Protein AF-W2R693-F1 (afdb_monomer_lite)

Secondary structure (DSSP, 8-state):
-TTSS-SS---TTSHHHHHHHHHHHHHHHS--TTS-------TTT--HHHHHHHHHHTTS-----HHHHHHHHTTPPTT-EEEEEEEEEPTTHHHHHHHHHHHTTSS-GGG-------EEEEEEEEEEEEESSSEEEEEES--SS--SSSEEETTSHHHHHHTT-EEEEEEE-SSS-S-EEEEEEEHHHHHHHHHHTHHHHHHHHHHHS------S-HHHHHHHHHHHHHHHHHHHHHHHHTTT------HHHHHHHHHHHHHH-

InterPro domains:
  IPR029526 PiggyBac transposable element-derived protein [PF13843] (181-235)

Structure (mmCIF, N/CA/C/O backbone):
data_AF-W2R693-F1
#
_entry.id   AF-W2R693-F1
#
loop_
_atom_site.group_PDB
_atom_site.id
_atom_site.type_symbol
_atom_site.label_atom_id
_atom_site.label_alt_id
_atom_site.label_comp_id
_atom_site.label_asym_id
_atom_site.label_entity_id
_atom_site.label_seq_id
_atom_site.pdbx_PDB_ins_code
_atom_site.Cartn_x
_atom_site.Cartn_y
_atom_site.Cartn_z
_atom_site.occupancy
_atom_site.B_iso_or_equiv
_atom_site.auth_seq_id
_atom_site.auth_comp_id
_atom_site.auth_asym_id
_atom_site.auth_atom_id
_atom_site.pdbx_PDB_model_num
ATOM 1 N N . MET A 1 1 ? 16.802 -18.530 14.012 1.00 35.03 1 MET A N 1
ATOM 2 C CA . MET A 1 1 ? 15.580 -18.823 13.227 1.00 35.03 1 MET A CA 1
ATOM 3 C C . MET A 1 1 ? 14.536 -19.628 14.007 1.00 35.03 1 MET A C 1
ATOM 5 O O . MET A 1 1 ? 13.376 -19.527 13.647 1.00 35.03 1 MET A O 1
ATOM 9 N N . ASN A 1 2 ? 14.892 -20.348 15.084 1.00 30.36 2 ASN A N 1
ATOM 10 C CA . ASN A 1 2 ? 13.949 -21.224 15.803 1.00 30.36 2 ASN A CA 1
ATOM 11 C C . ASN A 1 2 ? 12.993 -20.529 16.792 1.00 30.36 2 ASN A C 1
ATOM 13 O O . ASN A 1 2 ? 12.034 -21.153 17.214 1.00 30.36 2 ASN A O 1
ATOM 17 N N . THR A 1 3 ? 13.198 -19.259 17.145 1.00 36.25 3 THR A N 1
ATOM 18 C CA . THR A 1 3 ? 12.422 -18.588 18.209 1.00 36.25 3 THR A CA 1
ATOM 19 C C . THR A 1 3 ? 11.247 -17.727 17.726 1.00 36.25 3 THR A C 1
ATOM 21 O O . THR A 1 3 ? 10.521 -17.191 18.549 1.00 36.25 3 THR A O 1
ATOM 24 N N . LEU A 1 4 ? 11.024 -17.593 16.411 1.00 39.44 4 LEU A N 1
ATOM 25 C CA . LEU A 1 4 ? 9.928 -16.779 15.842 1.00 39.44 4 LEU A CA 1
ATOM 26 C C . LEU A 1 4 ? 8.741 -17.610 15.314 1.00 39.44 4 LEU A C 1
ATOM 28 O O . LEU A 1 4 ? 7.791 -17.041 14.792 1.00 39.44 4 LEU A O 1
ATOM 32 N N . CYS A 1 5 ? 8.791 -18.943 15.414 1.00 39.41 5 CYS A N 1
ATOM 33 C CA . CYS A 1 5 ? 7.768 -19.849 14.865 1.00 39.41 5 CYS A CA 1
ATOM 34 C C . CYS A 1 5 ? 6.800 -20.433 15.909 1.00 39.41 5 CYS A C 1
ATOM 36 O O . CYS A 1 5 ? 5.942 -21.229 15.541 1.00 39.41 5 CYS A O 1
ATOM 38 N N . GLU A 1 6 ? 6.908 -20.072 17.190 1.00 39.84 6 GLU A N 1
ATOM 39 C CA . GLU A 1 6 ? 6.085 -20.689 18.247 1.00 39.84 6 GLU A CA 1
ATOM 40 C C . GLU A 1 6 ? 4.730 -19.994 18.485 1.00 39.84 6 GLU A C 1
ATOM 42 O O . GLU A 1 6 ? 3.868 -20.539 19.173 1.00 39.84 6 GLU A O 1
ATOM 47 N N . SER A 1 7 ? 4.470 -18.834 17.874 1.00 45.31 7 SER A N 1
ATOM 48 C CA . SER A 1 7 ? 3.147 -18.198 17.912 1.00 45.31 7 SER A CA 1
ATOM 49 C C . SER A 1 7 ? 2.280 -18.687 16.738 1.00 45.31 7 SER A C 1
ATOM 51 O O . SER A 1 7 ? 2.444 -18.233 15.610 1.00 45.31 7 SER A O 1
ATOM 53 N N . GLY A 1 8 ? 1.404 -19.650 17.032 1.00 53.81 8 GLY A N 1
ATOM 54 C CA . GLY A 1 8 ? 0.602 -20.485 16.122 1.00 53.81 8 GLY A CA 1
ATOM 55 C C . GLY A 1 8 ? -0.109 -19.873 14.895 1.00 53.81 8 GLY A C 1
ATOM 56 O O . GLY A 1 8 ? -0.458 -18.693 14.866 1.00 53.81 8 GLY A O 1
ATOM 57 N N . ASP A 1 9 ? -0.407 -20.804 13.967 1.00 55.78 9 ASP A N 1
ATOM 58 C CA . ASP A 1 9 ? -1.298 -20.810 12.776 1.00 55.78 9 ASP A CA 1
ATOM 59 C C . ASP A 1 9 ? -0.721 -20.613 11.357 1.00 55.78 9 ASP A C 1
ATOM 61 O O . ASP A 1 9 ? -1.460 -20.765 10.376 1.00 55.78 9 ASP A O 1
ATOM 65 N N . LEU A 1 10 ? 0.582 -20.388 11.182 1.00 59.62 10 LEU A N 1
ATOM 66 C CA . LEU A 1 10 ? 1.170 -20.287 9.840 1.00 59.62 10 LEU A CA 1
ATOM 67 C C . LEU A 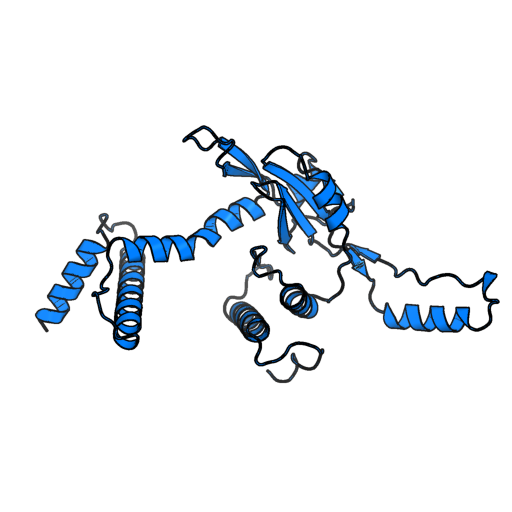1 10 ? 1.689 -21.647 9.361 1.00 59.62 10 LEU A C 1
ATOM 69 O O . LEU A 1 10 ? 2.730 -22.118 9.815 1.00 59.62 10 LEU A O 1
ATOM 73 N N . ASP A 1 11 ? 0.994 -22.274 8.407 1.00 75.88 11 ASP A N 1
ATOM 74 C CA . ASP A 1 11 ? 1.538 -23.446 7.712 1.00 75.88 11 ASP A CA 1
ATOM 75 C C . ASP A 1 11 ? 2.858 -23.055 7.036 1.00 75.88 11 ASP A C 1
ATOM 77 O O . ASP A 1 11 ? 2.879 -22.233 6.114 1.00 75.88 11 ASP A O 1
ATOM 81 N N . ALA A 1 12 ? 3.960 -23.657 7.484 1.00 74.88 12 ALA A N 1
ATOM 82 C CA . ALA A 1 12 ? 5.303 -23.409 6.972 1.00 74.88 12 ALA A CA 1
ATOM 83 C C . ALA A 1 12 ? 5.437 -23.696 5.465 1.00 74.88 12 ALA A C 1
ATOM 85 O O . ALA A 1 12 ? 6.349 -23.181 4.820 1.00 74.88 12 ALA A O 1
ATOM 86 N N . LYS A 1 13 ? 4.532 -24.499 4.889 1.00 76.12 13 LYS A N 1
ATOM 87 C CA . LYS A 1 13 ? 4.492 -24.803 3.450 1.00 76.12 13 LYS A CA 1
ATOM 88 C C . LYS A 1 13 ? 3.631 -23.828 2.647 1.00 76.12 13 LYS A C 1
ATOM 90 O O . LYS A 1 13 ? 3.603 -23.903 1.419 1.00 76.12 13 LYS A O 1
ATOM 95 N N . SER A 1 14 ? 2.934 -22.910 3.309 1.00 73.94 14 SER A N 1
ATOM 96 C CA . SER A 1 14 ? 2.100 -21.923 2.635 1.00 73.94 14 SER A CA 1
ATOM 97 C C . SER A 1 14 ? 2.948 -20.854 1.940 1.00 73.94 14 SER A C 1
ATOM 99 O O . SER A 1 14 ? 3.992 -20.424 2.434 1.00 73.94 14 SER A O 1
ATOM 101 N N . ALA A 1 15 ? 2.454 -20.339 0.811 1.00 68.00 15 ALA A N 1
ATOM 102 C CA . ALA A 1 15 ? 3.054 -19.173 0.157 1.00 68.00 15 ALA A CA 1
ATOM 103 C C . ALA A 1 15 ? 3.141 -17.965 1.115 1.00 68.00 15 ALA A C 1
ATOM 105 O O . ALA A 1 15 ? 4.077 -17.175 1.051 1.00 68.00 15 ALA A O 1
ATOM 106 N N . THR A 1 16 ? 2.187 -17.858 2.041 1.00 61.69 16 THR A N 1
ATOM 107 C CA . THR A 1 16 ? 2.134 -16.865 3.118 1.00 61.69 16 THR A CA 1
ATOM 108 C C . THR A 1 16 ? 3.382 -16.911 4.010 1.00 61.69 16 THR A C 1
ATOM 110 O O . THR A 1 16 ? 3.963 -15.859 4.266 1.00 61.69 16 THR A O 1
ATOM 113 N N . ALA A 1 17 ? 3.844 -18.099 4.420 1.00 71.38 17 ALA A N 1
ATOM 114 C CA . ALA A 1 17 ? 5.059 -18.254 5.228 1.00 71.38 17 ALA A CA 1
ATOM 115 C C . ALA A 1 17 ? 6.306 -17.732 4.501 1.00 71.38 17 ALA A C 1
ATOM 117 O O . ALA A 1 17 ? 7.134 -17.036 5.090 1.00 71.38 17 ALA A O 1
ATOM 118 N N . LEU A 1 18 ? 6.414 -18.029 3.201 1.00 72.56 18 LEU A N 1
ATOM 119 C CA . LEU A 1 18 ? 7.535 -17.594 2.369 1.00 72.56 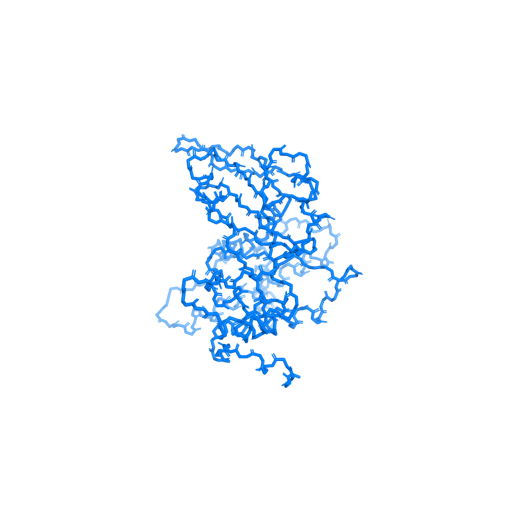18 LEU A CA 1
ATOM 120 C C . LEU A 1 18 ? 7.614 -16.066 2.293 1.00 72.56 18 LEU A C 1
ATOM 122 O O . LEU A 1 18 ? 8.675 -15.490 2.521 1.00 72.56 18 LEU A O 1
ATOM 126 N N . TRP A 1 19 ? 6.491 -15.407 2.017 1.00 65.75 19 TRP A N 1
ATOM 127 C CA . TRP A 1 19 ? 6.428 -13.948 1.939 1.00 65.75 19 TRP A CA 1
ATOM 128 C C . TRP A 1 19 ? 6.769 -13.275 3.276 1.00 65.75 19 TRP A C 1
ATOM 130 O O . TRP A 1 19 ? 7.517 -12.297 3.294 1.00 65.75 19 TRP A O 1
ATOM 140 N N . VAL A 1 20 ? 6.288 -13.826 4.397 1.00 69.12 20 VAL A N 1
ATOM 141 C CA . VAL A 1 20 ? 6.636 -13.348 5.744 1.00 69.12 20 VAL A CA 1
ATOM 142 C C . VAL A 1 20 ? 8.142 -13.477 5.995 1.00 69.12 20 VAL A C 1
ATOM 144 O O . VAL A 1 20 ? 8.784 -12.520 6.431 1.00 69.12 20 VAL A O 1
ATOM 147 N N . ALA A 1 21 ? 8.736 -14.625 5.662 1.00 72.69 21 ALA A N 1
ATOM 148 C CA . ALA A 1 21 ? 10.171 -14.852 5.815 1.00 72.69 21 ALA A CA 1
ATOM 149 C C . ALA A 1 21 ? 11.013 -13.927 4.916 1.00 72.69 21 ALA A C 1
ATOM 151 O O . ALA A 1 21 ? 12.050 -13.421 5.352 1.00 72.69 21 ALA A O 1
ATOM 152 N N . MET A 1 22 ? 10.568 -13.669 3.681 1.00 68.94 22 MET A N 1
ATOM 153 C CA . MET A 1 22 ? 11.228 -12.739 2.758 1.00 68.94 22 MET A CA 1
ATOM 154 C C . MET A 1 22 ? 11.224 -11.306 3.299 1.00 68.94 22 MET A C 1
ATOM 156 O O . MET A 1 22 ? 12.273 -10.662 3.297 1.00 68.94 22 MET A O 1
ATOM 160 N N . LEU A 1 23 ? 10.090 -10.831 3.822 1.00 66.44 23 LEU A N 1
ATOM 161 C CA . LEU A 1 23 ? 9.987 -9.510 4.451 1.00 66.44 23 LEU A CA 1
ATOM 162 C C . LEU A 1 23 ? 10.852 -9.408 5.711 1.00 66.44 23 LEU A C 1
ATOM 164 O O . LEU A 1 23 ? 11.599 -8.442 5.865 1.00 66.44 23 LEU A O 1
ATOM 168 N N . ALA A 1 24 ? 10.827 -10.423 6.579 1.00 67.06 24 ALA A N 1
ATOM 169 C CA . ALA A 1 24 ? 11.671 -10.468 7.773 1.00 67.06 24 ALA A CA 1
ATOM 170 C C . ALA A 1 24 ? 13.169 -10.425 7.418 1.00 67.06 24 ALA A C 1
ATOM 172 O O . ALA A 1 24 ? 13.945 -9.695 8.040 1.00 67.06 24 ALA A O 1
ATOM 173 N N . ARG A 1 25 ? 13.584 -11.150 6.373 1.00 68.88 25 ARG A N 1
ATOM 174 C CA . ARG A 1 25 ? 14.972 -11.150 5.895 1.00 68.88 25 ARG A CA 1
ATOM 175 C C . ARG A 1 25 ? 15.368 -9.825 5.248 1.00 68.88 25 ARG A C 1
ATOM 177 O O . ARG A 1 25 ? 16.449 -9.318 5.537 1.00 68.88 25 ARG A O 1
ATOM 184 N N . GLN A 1 26 ? 14.503 -9.227 4.428 1.00 61.91 26 GLN A N 1
ATOM 185 C CA . GLN A 1 26 ? 14.725 -7.875 3.902 1.00 61.91 26 GLN A CA 1
ATOM 186 C C . GLN A 1 26 ? 14.834 -6.840 5.028 1.00 61.91 26 GLN A C 1
ATOM 188 O O . GLN A 1 26 ? 15.643 -5.912 4.923 1.00 61.91 26 GLN A O 1
ATOM 193 N N . ASN A 1 27 ? 14.066 -7.001 6.112 1.00 60.22 27 ASN A N 1
ATOM 194 C CA . ASN A 1 27 ? 14.160 -6.161 7.307 1.00 60.22 27 ASN A CA 1
ATOM 195 C C . ASN A 1 27 ? 15.533 -6.253 7.977 1.00 60.22 27 ASN A C 1
ATOM 197 O O . ASN A 1 27 ? 16.117 -5.223 8.303 1.00 60.22 27 ASN A O 1
ATOM 201 N N . GLN A 1 28 ? 16.081 -7.460 8.097 1.00 63.53 28 GLN A N 1
ATOM 202 C CA . GLN A 1 28 ? 17.421 -7.672 8.647 1.00 63.53 28 GLN A CA 1
ATOM 203 C C . GLN A 1 28 ? 18.534 -7.129 7.738 1.00 63.53 28 GLN A C 1
ATOM 205 O O . GLN A 1 28 ? 19.523 -6.604 8.236 1.00 63.53 28 GLN A O 1
ATOM 210 N N . GLN A 1 29 ? 18.388 -7.248 6.415 1.00 63.19 29 GLN A N 1
ATOM 211 C CA . GLN A 1 29 ? 19.459 -6.917 5.466 1.00 63.19 29 GLN A CA 1
ATOM 212 C C . GLN A 1 29 ? 19.565 -5.429 5.104 1.00 63.19 29 GLN A C 1
ATOM 214 O O . GLN A 1 29 ? 20.645 -4.981 4.736 1.00 63.19 29 GLN A O 1
ATOM 219 N N . LEU A 1 30 ? 18.470 -4.666 5.178 1.00 59.03 30 LEU A N 1
ATOM 220 C CA . LEU A 1 30 ? 18.428 -3.262 4.724 1.00 59.03 30 LEU A CA 1
ATOM 221 C C . LEU A 1 30 ? 18.006 -2.272 5.829 1.00 59.03 30 LEU A C 1
ATOM 223 O O . LEU A 1 30 ? 17.078 -1.487 5.613 1.00 59.03 30 LEU A O 1
ATOM 227 N N . PRO A 1 31 ? 18.577 -2.350 7.045 1.00 53.66 31 PRO A N 1
ATOM 228 C CA . PRO A 1 31 ? 18.085 -1.610 8.207 1.00 53.66 31 PRO A CA 1
ATOM 229 C C . PRO A 1 31 ? 17.928 -0.121 7.880 1.00 53.66 31 PRO A C 1
ATOM 231 O O . PRO A 1 31 ? 18.824 0.497 7.308 1.00 53.66 31 PRO A O 1
ATOM 234 N N . THR A 1 32 ? 16.768 0.454 8.199 1.00 50.94 32 THR A N 1
ATOM 235 C CA . THR A 1 32 ? 16.560 1.886 7.974 1.00 50.94 32 THR A CA 1
ATOM 236 C C . THR A 1 32 ? 17.134 2.651 9.151 1.00 50.94 32 THR A C 1
ATOM 238 O O . THR A 1 32 ? 16.963 2.253 10.302 1.00 50.94 32 THR A O 1
ATOM 241 N N . THR A 1 33 ? 17.795 3.771 8.878 1.00 45.94 33 THR A N 1
ATOM 242 C CA . THR A 1 33 ? 18.339 4.665 9.912 1.00 45.94 33 THR A CA 1
ATOM 243 C C . THR A 1 33 ? 17.262 5.210 10.850 1.00 45.94 33 THR A C 1
ATOM 245 O O . THR A 1 33 ? 17.560 5.543 11.990 1.00 45.94 33 THR A O 1
ATOM 248 N N . SER A 1 34 ? 16.005 5.268 10.398 1.00 48.00 34 SER A N 1
ATOM 249 C CA . SER A 1 34 ? 14.850 5.667 11.209 1.00 48.00 34 SER A CA 1
ATOM 250 C C . SER A 1 34 ? 14.166 4.508 11.946 1.00 48.00 34 SER A C 1
ATOM 252 O O . SER A 1 34 ? 13.247 4.756 12.721 1.00 48.00 34 SER A O 1
ATOM 254 N N . GLY A 1 35 ? 14.524 3.253 11.654 1.00 50.94 35 GLY A N 1
ATOM 255 C CA . GLY A 1 35 ? 13.800 2.060 12.106 1.00 50.94 35 GLY A CA 1
ATOM 256 C C . GLY A 1 35 ? 12.408 1.872 11.482 1.00 50.94 35 GLY A C 1
ATOM 257 O O . GLY A 1 35 ? 11.753 0.867 11.746 1.00 50.94 35 GLY A O 1
ATOM 258 N N . LYS A 1 36 ? 11.942 2.804 10.637 1.00 46.78 36 LYS A N 1
ATOM 259 C CA . LYS A 1 36 ? 10.616 2.767 10.002 1.00 46.78 36 LYS A CA 1
ATOM 260 C C . LYS A 1 36 ? 10.707 2.258 8.568 1.00 46.78 36 LYS A C 1
ATOM 262 O O . LYS A 1 36 ? 11.621 2.638 7.832 1.00 46.78 36 LYS A O 1
ATOM 267 N N . ARG A 1 37 ? 9.755 1.416 8.160 1.00 52.16 37 ARG A N 1
ATOM 268 C CA . ARG A 1 37 ? 9.577 0.962 6.774 1.00 52.16 37 ARG A CA 1
ATOM 269 C C . ARG A 1 37 ? 8.107 0.927 6.416 1.00 52.16 37 ARG A C 1
ATOM 271 O O . ARG A 1 37 ? 7.299 0.407 7.174 1.00 52.16 37 ARG A O 1
ATOM 278 N N . VAL A 1 38 ? 7.805 1.413 5.220 1.00 50.25 38 VAL A N 1
ATOM 279 C CA . VAL A 1 38 ? 6.471 1.333 4.638 1.00 50.25 38 VAL A CA 1
ATOM 280 C C . VAL A 1 38 ? 6.380 0.029 3.851 1.00 50.25 38 VAL A C 1
ATOM 282 O O . VAL A 1 38 ? 7.061 -0.137 2.840 1.00 50.25 38 VAL A O 1
ATOM 285 N N . VAL A 1 39 ? 5.544 -0.899 4.312 1.00 52.69 39 VAL A N 1
ATOM 286 C CA . VAL A 1 39 ? 5.158 -2.078 3.531 1.00 52.69 39 VAL A CA 1
ATOM 287 C C . VAL A 1 39 ? 3.806 -1.770 2.914 1.00 52.69 39 VAL A C 1
ATOM 289 O O . VAL A 1 39 ? 2.817 -1.654 3.630 1.00 52.69 39 VAL A O 1
ATOM 292 N N . VAL A 1 40 ? 3.759 -1.614 1.591 1.00 50.44 40 VAL A N 1
ATOM 293 C CA . VAL A 1 40 ? 2.495 -1.399 0.885 1.00 50.44 40 VAL A CA 1
ATOM 294 C C . VAL A 1 40 ? 2.110 -2.658 0.129 1.00 50.44 40 VAL A C 1
ATOM 296 O O . VAL A 1 40 ? 2.940 -3.247 -0.560 1.00 50.44 40 VAL A O 1
ATOM 299 N N . MET A 1 41 ? 0.856 -3.079 0.270 1.00 51.47 41 MET A N 1
ATOM 300 C CA . MET A 1 41 ? 0.356 -4.324 -0.310 1.00 51.47 41 MET A CA 1
ATOM 301 C C . MET A 1 41 ? -0.977 -4.082 -1.009 1.00 51.47 41 MET A C 1
ATOM 303 O O . MET A 1 41 ? -1.800 -3.307 -0.530 1.00 51.47 41 MET A O 1
ATOM 307 N N . ASP A 1 42 ? -1.180 -4.755 -2.140 1.00 45.72 42 ASP A N 1
ATOM 308 C CA . ASP A 1 42 ? -2.461 -4.792 -2.847 1.00 45.72 42 ASP A CA 1
ATOM 309 C C . ASP A 1 42 ? -3.487 -5.645 -2.075 1.00 45.72 42 ASP A C 1
ATOM 311 O O . ASP A 1 42 ? -3.129 -6.648 -1.446 1.00 45.72 42 ASP A O 1
ATOM 315 N N . SER A 1 43 ? -4.771 -5.306 -2.222 1.00 46.16 43 SER A N 1
ATOM 316 C CA . SER A 1 43 ? -5.943 -6.113 -1.854 1.00 46.16 43 SER A CA 1
ATOM 317 C C . SER A 1 43 ? -5.856 -7.611 -2.217 1.00 46.16 43 SER A C 1
ATOM 319 O O . SER A 1 43 ? -6.539 -8.431 -1.602 1.00 46.16 43 SER A O 1
ATOM 321 N N . TYR A 1 44 ? -5.069 -8.003 -3.223 1.00 42.94 44 TYR A N 1
ATOM 322 C CA . TYR A 1 44 ? -4.893 -9.406 -3.616 1.00 42.94 44 TYR A CA 1
ATOM 323 C C . TYR A 1 44 ? -4.027 -10.214 -2.632 1.00 42.94 44 TYR A C 1
ATOM 325 O O . TYR A 1 44 ? -4.205 -11.427 -2.499 1.00 42.94 44 TYR A O 1
ATOM 333 N N . TYR A 1 45 ? -3.121 -9.546 -1.910 1.00 43.56 45 TYR A N 1
ATOM 334 C CA . TYR A 1 45 ? -2.247 -10.150 -0.896 1.00 43.56 45 TYR A CA 1
ATOM 335 C C . TYR A 1 45 ? -2.740 -9.910 0.535 1.00 43.56 45 TYR A C 1
ATOM 337 O O . TYR A 1 45 ? -2.254 -10.544 1.470 1.00 43.56 45 TYR A O 1
ATOM 345 N N . THR A 1 46 ? -3.788 -9.101 0.714 1.00 44.56 46 THR A N 1
ATOM 346 C CA . THR A 1 46 ? -4.544 -8.975 1.968 1.00 44.56 46 THR A CA 1
ATOM 347 C C . THR A 1 46 ? -5.535 -10.130 2.160 1.00 44.56 46 THR A C 1
ATOM 349 O O . THR A 1 46 ? -6.659 -9.925 2.620 1.00 44.56 46 THR A O 1
ATOM 352 N N . ARG A 1 47 ? -5.165 -11.377 1.826 1.00 45.41 47 ARG A N 1
ATOM 353 C CA . ARG A 1 47 ? -5.898 -12.509 2.411 1.00 45.41 47 ARG A CA 1
ATOM 354 C C . ARG A 1 47 ? -5.677 -12.435 3.916 1.00 45.41 47 ARG A C 1
ATOM 356 O O . ARG A 1 47 ? -4.540 -12.306 4.367 1.00 45.41 47 ARG A O 1
ATOM 363 N N . HIS A 1 48 ? -6.770 -12.505 4.670 1.00 47.03 48 HIS A N 1
ATOM 364 C CA . HIS A 1 48 ? -6.822 -12.275 6.114 1.00 47.03 48 HIS A CA 1
ATOM 365 C C . HIS A 1 48 ? -5.731 -13.036 6.891 1.00 47.03 48 HIS A C 1
ATOM 367 O O . HIS A 1 48 ? -5.252 -12.536 7.899 1.00 47.03 48 HIS A O 1
ATOM 373 N N . SER A 1 49 ? -5.282 -14.202 6.414 1.00 49.38 49 SER A N 1
ATOM 374 C CA . SER A 1 49 ? -4.174 -14.957 7.007 1.00 49.38 49 SER A CA 1
ATOM 375 C C . SER A 1 49 ? -2.807 -14.277 6.856 1.00 49.38 49 SER A C 1
ATOM 377 O O . SER A 1 49 ? -2.067 -14.225 7.826 1.00 49.38 49 SER A O 1
ATOM 379 N N . PHE A 1 50 ? -2.452 -13.717 5.698 1.00 52.78 50 PHE A N 1
ATOM 380 C CA . PHE A 1 50 ? -1.146 -13.079 5.485 1.00 52.78 50 PHE A CA 1
ATOM 381 C C . PHE A 1 50 ? -1.017 -11.751 6.231 1.00 52.78 50 PHE A C 1
ATOM 383 O O . PHE A 1 50 ? -0.040 -11.535 6.947 1.00 52.78 50 PHE A O 1
ATOM 390 N N . ALA A 1 51 ? -2.058 -10.918 6.153 1.00 51.78 51 ALA A N 1
ATOM 391 C CA . ALA A 1 51 ? -2.147 -9.705 6.954 1.00 51.78 51 ALA A CA 1
ATOM 392 C C . ALA A 1 51 ? -2.100 -10.029 8.458 1.00 51.78 51 ALA A C 1
ATOM 394 O O . ALA A 1 51 ? -1.346 -9.387 9.173 1.00 51.78 51 ALA A O 1
ATOM 395 N N . LYS A 1 52 ? -2.807 -11.074 8.928 1.00 52.66 52 LYS A N 1
ATOM 396 C CA . LYS A 1 52 ? -2.802 -11.514 10.339 1.00 52.66 52 LYS A CA 1
ATOM 397 C C . LYS A 1 52 ? -1.423 -11.968 10.833 1.00 52.66 52 LYS A C 1
ATOM 399 O O . LYS A 1 52 ? -1.121 -11.744 11.995 1.00 52.66 52 LYS A O 1
ATOM 404 N N . HIS A 1 53 ? -0.579 -12.554 9.985 1.00 58.28 53 HIS A N 1
ATOM 405 C CA . HIS A 1 53 ? 0.757 -13.005 10.397 1.00 58.28 53 HIS A CA 1
ATOM 406 C C . HIS A 1 53 ? 1.831 -11.917 10.310 1.00 58.28 53 HIS A C 1
ATOM 408 O O . HIS A 1 53 ? 2.704 -11.868 11.172 1.00 58.28 53 HIS A O 1
ATOM 414 N N . ILE A 1 54 ? 1.741 -10.994 9.344 1.00 55.16 54 ILE A N 1
ATOM 415 C CA . ILE A 1 54 ? 2.499 -9.735 9.435 1.00 55.16 54 ILE A CA 1
ATOM 416 C C . ILE A 1 54 ? 2.065 -8.967 10.685 1.00 55.16 54 ILE A C 1
ATOM 418 O O . ILE A 1 54 ? 2.921 -8.484 11.414 1.00 55.16 54 ILE A O 1
ATOM 422 N N . LEU A 1 55 ? 0.760 -8.946 10.980 1.00 51.31 55 LEU A N 1
ATOM 423 C CA . LEU A 1 55 ? 0.216 -8.373 12.206 1.00 51.31 55 LEU A CA 1
ATOM 424 C C . LEU A 1 55 ? 0.717 -9.091 13.457 1.00 51.31 55 LEU A C 1
ATOM 426 O O . LEU A 1 55 ? 1.043 -8.412 14.405 1.00 51.31 55 LEU A O 1
ATOM 430 N N . GLN A 1 56 ? 0.845 -10.419 13.502 1.00 51.72 56 GLN A N 1
ATOM 431 C CA . GLN A 1 56 ? 1.431 -11.123 14.658 1.00 51.72 56 GLN A CA 1
ATOM 432 C C . GLN A 1 56 ? 2.918 -10.799 14.865 1.00 51.72 56 GLN A C 1
ATOM 434 O O . GLN A 1 56 ? 3.384 -10.790 15.999 1.00 51.72 56 GLN A O 1
ATOM 439 N N . ILE A 1 57 ? 3.649 -10.474 13.795 1.00 48.25 57 ILE A N 1
ATOM 440 C CA . ILE A 1 57 ? 5.009 -9.918 13.881 1.00 48.25 57 ILE A CA 1
ATOM 441 C C . ILE A 1 57 ? 4.982 -8.450 14.359 1.00 48.25 57 ILE A C 1
ATOM 443 O O . ILE A 1 57 ? 5.993 -7.944 14.841 1.00 48.25 57 ILE A O 1
ATOM 447 N N . THR A 1 58 ? 3.826 -7.782 14.281 1.00 45.19 58 THR A N 1
ATOM 448 C CA . THR A 1 58 ? 3.581 -6.397 14.715 1.00 45.19 58 THR A CA 1
ATOM 449 C C . THR A 1 58 ? 2.453 -6.258 15.760 1.00 45.19 58 THR A C 1
ATOM 451 O O . THR A 1 58 ? 1.785 -5.233 15.765 1.00 45.19 58 THR A O 1
ATOM 454 N N . SER A 1 59 ? 2.228 -7.258 16.627 1.00 40.97 59 SER A N 1
ATOM 455 C CA . SER A 1 59 ? 1.305 -7.213 17.792 1.00 40.97 59 SER A CA 1
ATOM 456 C C . SER A 1 59 ? -0.223 -7.430 17.608 1.00 40.97 59 SER A C 1
ATOM 458 O O . SER A 1 59 ? -0.994 -7.205 18.530 1.00 40.97 59 SER A O 1
ATOM 460 N N . GLY A 1 60 ? -0.691 -8.015 16.505 1.00 39.66 60 GLY A N 1
ATOM 461 C CA . GLY A 1 60 ? -1.689 -9.100 16.548 1.00 39.66 60 GLY A CA 1
ATOM 462 C C . GLY A 1 60 ? -3.195 -8.838 16.738 1.00 39.66 60 GLY A C 1
ATOM 463 O O . GLY A 1 60 ? -3.941 -9.808 16.602 1.00 39.66 60 GLY A O 1
ATOM 464 N N . GLU A 1 61 ? -3.717 -7.636 16.970 1.00 39.53 61 GLU A N 1
ATOM 465 C CA . GLU A 1 61 ? -5.161 -7.492 17.227 1.00 39.53 61 GLU A CA 1
ATOM 466 C C . GLU A 1 61 ? -5.730 -6.185 16.659 1.00 39.53 61 GLU A C 1
ATOM 468 O O . GLU A 1 61 ? -5.655 -5.160 17.304 1.00 39.53 61 GLU A O 1
ATOM 473 N N . ILE A 1 62 ? -6.352 -6.187 15.473 1.00 36.56 62 ILE A N 1
ATOM 474 C CA . ILE A 1 62 ? -7.061 -4.996 14.964 1.00 36.56 62 ILE A CA 1
ATOM 475 C C . ILE A 1 62 ? -8.524 -5.338 14.693 1.00 36.56 62 ILE A C 1
ATOM 477 O O . ILE A 1 62 ? -8.831 -6.269 13.945 1.00 36.56 62 ILE A O 1
ATOM 481 N N . ARG A 1 63 ? -9.439 -4.581 15.311 1.00 41.16 63 ARG A N 1
ATOM 482 C CA . ARG A 1 63 ? -10.887 -4.679 15.069 1.00 41.16 63 ARG A CA 1
ATOM 483 C C . ARG A 1 63 ? -11.309 -3.794 13.895 1.00 41.16 63 ARG A C 1
ATOM 485 O O . ARG A 1 63 ? -10.818 -2.685 13.707 1.00 41.16 63 ARG A O 1
ATOM 492 N N . VAL A 1 64 ? -12.245 -4.312 13.104 1.00 42.38 64 VAL A N 1
ATOM 493 C CA . VAL A 1 64 ? -12.755 -3.722 11.862 1.00 42.38 64 VAL A CA 1
ATOM 494 C C . VAL A 1 64 ? -13.589 -2.466 12.161 1.00 42.38 64 VAL A C 1
ATOM 496 O O . VAL A 1 64 ? -14.801 -2.538 12.309 1.00 42.38 64 VAL A O 1
ATOM 499 N N . VAL A 1 65 ? -12.942 -1.299 12.220 1.00 54.50 65 VAL A N 1
ATOM 500 C CA . VAL A 1 65 ? -13.595 0.020 12.019 1.00 54.50 65 VAL A CA 1
ATOM 501 C C . VAL A 1 65 ? -13.615 0.395 10.526 1.00 54.50 65 VAL A C 1
ATOM 503 O O . VAL A 1 65 ? -14.197 1.383 10.093 1.00 54.50 65 VAL A O 1
ATOM 506 N N . VAL A 1 66 ? -13.002 -0.444 9.692 1.00 64.12 66 VAL A N 1
ATOM 507 C CA . VAL A 1 66 ? -12.865 -0.222 8.253 1.00 64.12 66 VAL A CA 1
ATOM 508 C C . VAL A 1 66 ? -14.201 -0.348 7.514 1.00 64.12 66 VAL A C 1
ATOM 510 O O . VAL A 1 66 ? -14.404 0.356 6.532 1.00 64.12 66 VAL A O 1
ATOM 513 N N . GLU A 1 67 ? -15.127 -1.194 7.974 1.00 69.69 67 GLU A N 1
ATOM 514 C CA . GLU A 1 67 ? -16.414 -1.415 7.294 1.00 69.69 67 GLU A CA 1
ATOM 515 C C . GLU A 1 67 ? -17.241 -0.136 7.169 1.00 69.69 67 GLU A C 1
ATOM 517 O O . GLU A 1 67 ? -17.722 0.171 6.081 1.00 69.69 67 GLU A O 1
ATOM 522 N N . SER A 1 68 ? -17.353 0.657 8.236 1.00 78.12 68 SER A N 1
ATOM 523 C CA . SER A 1 68 ? -18.102 1.917 8.198 1.00 78.12 68 SER A CA 1
ATOM 524 C C . SER A 1 68 ? -17.458 2.931 7.253 1.00 78.12 68 SER A C 1
ATOM 526 O O . SER A 1 68 ? -18.165 3.598 6.501 1.00 78.12 68 SER A O 1
ATOM 528 N N . ALA A 1 69 ? -16.125 3.010 7.219 1.00 80.31 69 ALA A N 1
ATOM 529 C CA . ALA A 1 69 ? -15.403 3.873 6.288 1.00 80.31 69 ALA A CA 1
ATOM 530 C C . ALA A 1 69 ? -15.520 3.401 4.826 1.00 80.31 69 ALA A C 1
ATOM 532 O O . ALA A 1 69 ? -15.623 4.232 3.925 1.00 80.31 69 ALA A O 1
ATOM 533 N N . VAL A 1 70 ? -15.532 2.086 4.584 1.00 81.31 70 VAL A N 1
ATOM 534 C CA . VAL A 1 70 ? -15.742 1.496 3.252 1.00 81.31 70 VAL A CA 1
ATOM 535 C C . VAL A 1 70 ? -17.159 1.772 2.764 1.00 81.31 70 VAL A C 1
ATOM 537 O O . VAL A 1 70 ? -17.316 2.235 1.639 1.00 81.31 70 VAL A O 1
ATOM 540 N N . VAL A 1 71 ? -18.169 1.552 3.610 1.00 85.25 71 VAL A N 1
ATOM 541 C CA . VAL A 1 71 ? -19.574 1.855 3.295 1.00 85.25 71 VAL A CA 1
ATOM 542 C C . VAL A 1 71 ? -19.758 3.350 3.049 1.00 85.25 71 VAL A C 1
ATOM 544 O O . VAL A 1 71 ? -20.403 3.730 2.081 1.00 85.25 71 VAL A O 1
ATOM 547 N N . ALA A 1 72 ? -19.134 4.210 3.858 1.00 86.94 72 ALA A N 1
ATOM 548 C CA . ALA A 1 72 ? -19.201 5.660 3.675 1.00 86.94 72 ALA A CA 1
ATOM 549 C C . ALA A 1 72 ? -18.524 6.153 2.384 1.00 86.94 72 ALA A C 1
ATOM 551 O O . ALA A 1 72 ? -18.816 7.253 1.923 1.00 86.94 72 ALA A O 1
ATOM 552 N N . LEU A 1 73 ? -17.597 5.375 1.819 1.00 88.81 73 LEU A N 1
ATOM 553 C CA . LEU A 1 73 ? -16.957 5.669 0.535 1.00 88.81 73 LEU A CA 1
ATOM 554 C C . LEU A 1 73 ? -17.625 4.950 -0.641 1.00 88.81 73 LEU A C 1
ATOM 556 O O . LEU A 1 73 ? -17.274 5.218 -1.796 1.00 88.81 73 LEU A O 1
ATOM 560 N N . ASP A 1 74 ? -18.584 4.063 -0.381 1.00 85.81 74 ASP A N 1
ATOM 561 C CA . ASP A 1 74 ? -19.386 3.473 -1.438 1.00 85.81 74 ASP A CA 1
ATOM 562 C C . ASP A 1 74 ? -20.334 4.537 -2.005 1.00 85.81 74 ASP A C 1
ATOM 564 O O . ASP A 1 74 ? -21.042 5.231 -1.283 1.00 85.81 74 ASP A O 1
ATOM 568 N N . GLY A 1 75 ? -20.267 4.746 -3.317 1.00 84.12 75 GLY A N 1
ATOM 569 C CA . GLY A 1 75 ? -20.932 5.872 -3.986 1.00 84.12 75 GLY A CA 1
ATOM 570 C C . GLY A 1 75 ? -20.245 7.242 -3.860 1.00 84.12 75 GLY A C 1
ATOM 571 O O . GLY A 1 75 ? -20.684 8.173 -4.530 1.00 84.12 75 GLY A O 1
ATOM 572 N N . ALA A 1 76 ? -19.158 7.380 -3.091 1.00 89.94 76 ALA A N 1
ATOM 573 C CA . ALA A 1 76 ? -18.388 8.627 -3.044 1.00 89.94 76 ALA A CA 1
ATOM 574 C C . ALA A 1 76 ? -17.625 8.895 -4.356 1.00 89.94 76 ALA A C 1
ATOM 576 O O . ALA A 1 76 ? -17.310 7.970 -5.119 1.00 89.94 76 ALA A O 1
ATOM 577 N N . ASP A 1 77 ? -17.277 10.166 -4.584 1.00 89.62 77 ASP A N 1
ATOM 578 C CA . ASP A 1 77 ? -16.527 10.595 -5.764 1.00 89.62 77 ASP A CA 1
ATOM 579 C C . ASP A 1 77 ? -15.164 9.906 -5.860 1.00 89.62 77 ASP A C 1
ATOM 581 O O . ASP A 1 77 ? -14.482 9.653 -4.861 1.00 89.62 77 ASP A O 1
ATOM 585 N N . HIS A 1 78 ? -14.733 9.641 -7.093 1.00 88.81 78 HIS A N 1
ATOM 586 C CA . HIS A 1 78 ? -13.426 9.055 -7.362 1.00 88.81 78 HIS A CA 1
ATOM 587 C C . HIS A 1 78 ? -12.311 9.965 -6.832 1.00 88.81 78 HIS A C 1
ATOM 589 O O . HIS A 1 78 ? -12.231 11.140 -7.187 1.00 88.81 78 HIS A O 1
ATOM 595 N N . GLY A 1 79 ? -11.432 9.407 -6.003 1.00 89.56 79 GLY A N 1
ATOM 596 C CA . GLY A 1 79 ? -10.392 10.144 -5.294 1.00 89.56 79 GLY A CA 1
ATOM 597 C C . GLY A 1 79 ? -10.723 10.517 -3.858 1.00 89.56 79 GLY A C 1
ATOM 598 O O . GLY A 1 79 ? -9.821 10.933 -3.132 1.00 89.56 79 GLY A O 1
ATOM 599 N N . SER A 1 80 ? -11.973 10.339 -3.431 1.00 93.56 80 SER A N 1
ATOM 600 C CA . SER A 1 80 ? -12.348 10.476 -2.025 1.00 93.56 80 SER A CA 1
ATOM 601 C C . SER A 1 80 ? -11.606 9.450 -1.178 1.00 93.56 80 SER A C 1
ATOM 603 O O . SER A 1 80 ? -11.364 8.321 -1.607 1.00 93.56 80 SER A O 1
ATOM 605 N N . TRP A 1 81 ? -11.232 9.823 0.039 1.00 95.31 81 TRP A N 1
ATOM 606 C CA . TRP A 1 81 ? -10.545 8.911 0.942 1.00 95.31 81 TRP A CA 1
ATOM 607 C C . TRP A 1 81 ? -10.806 9.263 2.397 1.00 95.31 81 TRP A C 1
ATOM 609 O O . TRP A 1 81 ? -11.195 10.386 2.712 1.00 95.31 81 TRP A O 1
ATOM 619 N N . LYS A 1 82 ? -10.599 8.286 3.276 1.00 95.44 82 LYS A N 1
ATOM 620 C CA . LYS A 1 82 ? -10.711 8.429 4.728 1.00 95.44 82 LYS A CA 1
ATOM 621 C C . LYS A 1 82 ? -9.500 7.799 5.401 1.00 95.44 82 LYS A C 1
ATOM 623 O O . LYS A 1 82 ? -8.969 6.800 4.910 1.00 95.44 82 LYS A O 1
ATOM 628 N N . LEU A 1 83 ? -9.068 8.389 6.508 1.00 94.44 83 LEU A N 1
ATOM 629 C CA . LEU A 1 83 ? -8.055 7.820 7.388 1.00 94.44 83 LEU A CA 1
ATOM 630 C C . LEU A 1 83 ? -8.762 7.171 8.572 1.00 94.44 83 LEU A C 1
ATOM 632 O O . LEU A 1 83 ? -9.527 7.829 9.262 1.00 94.44 83 LEU A O 1
ATOM 636 N N . VAL A 1 84 ? -8.504 5.895 8.805 1.00 90.56 84 VAL A N 1
ATOM 637 C CA . VAL A 1 84 ? -9.056 5.138 9.927 1.00 90.56 84 VAL A CA 1
ATOM 638 C C . VAL A 1 84 ? -7.918 4.832 10.888 1.00 90.56 84 VAL A C 1
ATOM 640 O O . VAL A 1 84 ? -6.889 4.298 10.467 1.00 90.56 84 VAL A O 1
ATOM 643 N N . ALA A 1 85 ? -8.073 5.177 12.163 1.00 87.81 85 ALA A N 1
ATOM 644 C CA . ALA A 1 85 ? -7.083 4.843 13.178 1.00 87.81 85 ALA A CA 1
ATOM 645 C C . ALA A 1 85 ? -6.929 3.320 13.283 1.00 87.81 85 ALA A C 1
ATOM 647 O O . ALA A 1 85 ? -7.909 2.575 13.220 1.00 87.81 85 ALA A O 1
ATOM 648 N N . ALA A 1 86 ? -5.698 2.839 13.451 1.00 82.44 86 ALA A N 1
ATOM 649 C CA . ALA A 1 86 ? -5.496 1.457 13.857 1.00 82.44 86 ALA A CA 1
ATOM 650 C C . ALA A 1 86 ? -5.850 1.350 15.345 1.00 82.44 86 ALA A C 1
ATOM 652 O O . ALA A 1 86 ? -5.315 2.091 16.169 1.00 82.44 86 ALA A O 1
ATOM 653 N N . ILE A 1 87 ? -6.805 0.480 15.666 1.00 78.38 87 ILE A N 1
ATOM 654 C CA . ILE A 1 87 ? -7.268 0.258 17.033 1.00 78.38 87 ILE A CA 1
ATOM 655 C C . ILE A 1 87 ? -6.894 -1.159 17.434 1.00 78.38 87 ILE A C 1
ATOM 657 O O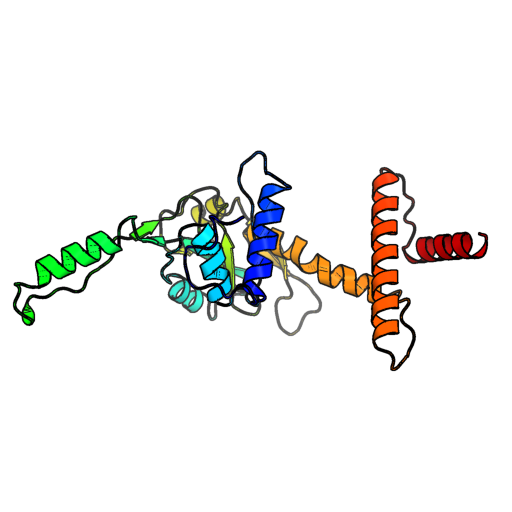 . ILE A 1 87 ? -7.384 -2.125 16.841 1.00 78.38 87 ILE A O 1
ATOM 661 N N . GLU A 1 88 ? -6.068 -1.247 18.466 1.00 72.62 88 GLU A N 1
ATOM 662 C CA . GLU A 1 88 ? -5.619 -2.478 19.091 1.00 72.62 88 GLU A CA 1
ATOM 663 C C . GLU A 1 88 ? -6.268 -2.636 20.465 1.00 72.62 88 GLU A C 1
ATOM 665 O O . GLU A 1 88 ? -6.486 -1.655 21.169 1.00 72.62 88 GLU A O 1
ATOM 670 N N . PRO A 1 89 ? -6.624 -3.842 20.903 1.00 72.12 89 PRO A N 1
ATOM 671 C CA . PRO A 1 89 ? -6.872 -4.098 22.303 1.00 72.12 89 PRO A CA 1
ATOM 672 C C . PRO A 1 89 ? -5.642 -3.780 23.152 1.00 72.12 89 PRO A C 1
ATOM 674 O O . PRO A 1 89 ? -4.500 -3.830 22.698 1.00 72.12 89 PRO A O 1
ATOM 677 N N . VAL A 1 90 ? -5.895 -3.438 24.408 1.00 77.75 90 VAL A N 1
ATOM 678 C CA . VAL A 1 90 ? -4.834 -3.234 25.394 1.00 77.75 90 VAL A CA 1
ATOM 679 C C . VAL A 1 90 ? -4.172 -4.574 25.714 1.00 77.75 90 VAL A C 1
ATOM 681 O O . VAL A 1 90 ? -4.849 -5.604 25.764 1.00 77.75 90 VAL A O 1
ATOM 684 N N . ASP A 1 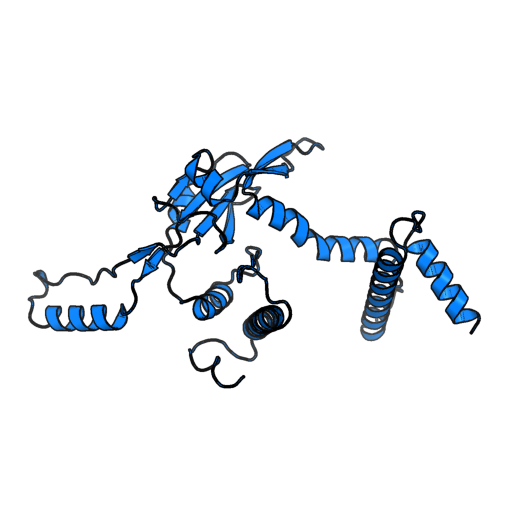91 ? -2.866 -4.555 25.988 1.00 74.44 91 ASP A N 1
ATOM 685 C CA . ASP A 1 91 ? -2.141 -5.724 26.482 1.00 74.44 91 ASP A CA 1
ATOM 686 C C . ASP A 1 91 ? -2.904 -6.401 27.639 1.00 74.44 91 ASP A C 1
ATOM 688 O O . ASP A 1 91 ? -3.536 -5.748 28.473 1.00 74.44 91 ASP A O 1
ATOM 692 N N . ASN A 1 92 ? -2.837 -7.734 27.702 1.00 82.19 92 ASN A N 1
ATOM 693 C CA . ASN A 1 92 ? -3.507 -8.572 28.710 1.00 82.19 92 ASN A CA 1
ATOM 694 C C . ASN A 1 92 ? -5.028 -8.770 28.537 1.00 82.19 92 ASN A C 1
ATOM 696 O O . ASN A 1 92 ? -5.702 -9.172 29.490 1.00 82.19 92 ASN A O 1
ATOM 700 N N . VAL A 1 93 ? -5.587 -8.617 27.326 1.00 80.06 93 VAL A N 1
ATOM 701 C CA . VAL A 1 93 ? -7.013 -8.923 27.040 1.00 80.06 93 VAL A CA 1
ATOM 702 C C . VAL A 1 93 ? -7.451 -10.278 27.595 1.00 80.06 93 VAL A C 1
ATOM 704 O O . VAL A 1 93 ? -8.528 -10.394 28.172 1.00 80.06 93 VAL A O 1
ATOM 707 N N . LYS A 1 94 ? -6.614 -11.313 27.451 1.00 84.12 94 LYS A N 1
ATOM 708 C CA . LYS A 1 94 ? -6.920 -12.675 27.921 1.00 84.12 94 LYS A CA 1
ATOM 709 C C . LYS A 1 94 ? -7.056 -12.750 29.441 1.00 84.12 94 LYS A C 1
ATOM 711 O O . LYS A 1 94 ? -7.906 -13.483 29.948 1.00 84.12 94 LYS A O 1
ATOM 716 N N . GLU A 1 95 ? -6.228 -12.007 30.168 1.00 90.38 95 GLU A N 1
ATOM 717 C CA . GLU A 1 95 ? -6.287 -11.943 31.629 1.00 90.38 95 GLU A CA 1
ATOM 718 C C . GLU A 1 95 ? -7.517 -11.159 32.080 1.00 90.38 95 GLU A C 1
ATOM 720 O O . GLU A 1 95 ? -8.264 -11.635 32.936 1.00 90.38 95 GLU A O 1
ATOM 725 N N . ALA A 1 96 ? -7.794 -10.026 31.428 1.00 89.19 96 ALA A N 1
ATOM 726 C CA . ALA A 1 96 ? -8.992 -9.227 31.663 1.00 89.19 96 ALA A CA 1
ATOM 727 C C . ALA A 1 96 ? -10.279 -10.017 31.365 1.00 89.19 96 ALA A C 1
ATOM 729 O O . ALA A 1 96 ? -11.227 -9.985 32.149 1.00 89.19 96 ALA A O 1
ATOM 730 N N . GLU A 1 97 ? -10.307 -10.796 30.282 1.00 92.31 97 GLU A N 1
ATOM 731 C CA . GLU A 1 97 ? -11.437 -11.657 29.933 1.00 92.31 97 GLU A CA 1
ATOM 732 C C . GLU A 1 97 ? -11.618 -12.778 30.967 1.00 92.31 97 GLU A C 1
ATOM 734 O O . GLU A 1 97 ? -12.743 -13.094 31.361 1.00 92.31 97 GLU A O 1
ATOM 739 N N . LYS A 1 98 ? -10.520 -13.379 31.443 1.00 93.31 98 LYS A N 1
ATOM 740 C CA . LYS A 1 98 ? -10.557 -14.406 32.491 1.00 93.31 98 LYS A CA 1
ATOM 741 C C . LYS A 1 98 ? -11.081 -13.834 33.809 1.00 93.31 98 LYS A C 1
ATOM 743 O O . LYS A 1 98 ? -11.953 -14.459 34.415 1.00 93.31 98 LYS A O 1
ATOM 748 N N . ALA A 1 99 ? -10.601 -12.661 34.220 1.00 93.75 99 ALA A N 1
ATOM 749 C CA . ALA A 1 99 ? -11.070 -11.955 35.409 1.00 93.75 99 ALA A CA 1
ATOM 750 C C . ALA A 1 99 ? -12.557 -11.586 35.285 1.00 93.75 99 ALA A C 1
ATOM 752 O O . ALA A 1 99 ? -13.344 -11.868 36.189 1.00 93.75 99 ALA A O 1
ATOM 753 N N . HIS A 1 100 ? -12.981 -11.069 34.126 1.00 94.75 100 HIS A N 1
ATOM 754 C CA . HIS A 1 100 ? -14.391 -10.797 33.841 1.00 94.75 100 HIS A CA 1
ATOM 755 C C . HIS A 1 100 ? -15.234 -12.066 33.956 1.00 94.75 100 HIS A C 1
ATOM 757 O O . HIS A 1 100 ? -16.202 -12.098 34.708 1.00 94.75 100 HIS A O 1
ATOM 763 N N . LYS A 1 101 ? -14.840 -13.159 33.291 1.00 95.31 101 LYS A N 1
ATOM 764 C CA . LYS A 1 101 ? -15.548 -14.446 33.378 1.00 95.31 101 LYS A CA 1
ATOM 765 C C . LYS A 1 101 ? -15.643 -14.958 34.814 1.00 95.31 101 LYS A C 1
ATOM 767 O O . LYS A 1 101 ? -16.678 -15.514 35.169 1.00 95.31 101 LYS A O 1
ATOM 772 N N . GLN A 1 102 ? -14.603 -14.788 35.632 1.00 95.94 102 GLN A N 1
ATOM 773 C CA . GLN A 1 102 ? -14.625 -15.157 37.051 1.00 95.94 102 GLN A CA 1
ATOM 774 C C . GLN A 1 102 ? -15.631 -14.312 37.842 1.00 95.94 102 GLN A C 1
ATOM 776 O O . GLN A 1 102 ? -16.477 -14.884 38.527 1.00 95.94 102 GLN A O 1
ATOM 781 N N . ASN A 1 103 ? -15.629 -12.991 37.665 1.00 94.25 103 ASN A N 1
ATOM 782 C CA . ASN A 1 103 ? -16.577 -12.086 38.324 1.00 94.25 103 ASN A CA 1
ATOM 783 C C . ASN A 1 103 ? -18.034 -12.365 37.906 1.00 94.25 103 ASN A C 1
ATOM 785 O O . ASN A 1 103 ? -18.954 -12.295 38.717 1.00 94.25 103 ASN A O 1
ATOM 789 N N . GLN A 1 104 ? -18.247 -12.776 36.654 1.00 96.19 104 GLN A N 1
ATOM 790 C CA . GLN A 1 104 ? -19.562 -13.104 36.094 1.00 96.19 104 GLN A CA 1
ATOM 791 C C . GLN A 1 104 ? -20.087 -14.500 36.488 1.00 96.19 104 GLN A C 1
ATOM 793 O O . GLN A 1 104 ? -21.222 -14.851 36.147 1.00 96.19 104 GLN A O 1
ATOM 798 N N . LYS A 1 105 ? -19.296 -15.346 37.171 1.00 95.06 105 LYS A N 1
ATOM 799 C CA . LYS A 1 105 ? -19.738 -16.700 37.567 1.00 95.06 105 LYS A CA 1
ATOM 800 C C . LYS A 1 105 ? -20.845 -16.673 38.616 1.00 95.06 105 LYS A C 1
ATOM 802 O O . LYS A 1 105 ? -21.755 -17.492 38.524 1.00 95.06 105 LYS A O 1
ATOM 807 N N . HIS A 1 106 ? -20.768 -15.744 39.566 1.00 92.31 106 HIS A N 1
ATOM 808 C CA . HIS A 1 106 ? -21.668 -15.681 40.723 1.00 92.31 106 HIS A CA 1
ATOM 809 C C . HIS A 1 106 ? -22.955 -14.885 40.465 1.00 92.31 106 HIS A C 1
ATOM 811 O O . HIS A 1 106 ? -23.895 -14.974 41.250 1.00 92.31 106 HIS A O 1
ATOM 817 N N . LEU A 1 107 ? -23.016 -14.137 39.361 1.00 94.88 107 LEU A N 1
ATOM 818 C CA . LEU A 1 107 ? -24.174 -13.325 38.992 1.00 94.88 107 LEU A CA 1
ATOM 819 C C . LEU A 1 107 ? -25.286 -14.169 38.361 1.00 94.88 107 LEU A C 1
ATOM 821 O O . LEU A 1 107 ? -25.029 -15.143 37.636 1.00 94.88 107 LEU A O 1
ATOM 825 N N . LYS A 1 108 ? -26.542 -13.766 38.588 1.00 95.75 108 LYS A N 1
ATOM 826 C CA . LYS A 1 108 ? -27.697 -14.377 37.917 1.00 95.75 108 LYS A CA 1
ATOM 827 C C . LYS A 1 108 ? -27.629 -14.091 36.422 1.00 95.75 108 LYS A C 1
ATOM 829 O O . LYS A 1 108 ? -27.076 -13.086 35.993 1.00 95.75 108 LYS A O 1
ATOM 834 N N . LYS A 1 109 ? -28.229 -14.956 35.597 1.00 93.81 109 LYS A N 1
ATOM 835 C CA . LYS A 1 109 ? -28.183 -14.825 34.126 1.00 93.81 109 LYS A CA 1
ATOM 836 C C . LYS A 1 109 ? -28.659 -13.449 33.628 1.00 93.81 109 LYS A C 1
ATOM 838 O O . LYS A 1 109 ? -28.112 -12.960 32.650 1.00 93.81 109 LYS A O 1
ATOM 843 N N . SER A 1 110 ? -29.632 -12.840 34.308 1.00 93.94 110 SER A N 1
ATOM 844 C CA . SER A 1 110 ? -30.165 -11.503 34.010 1.00 93.94 110 SER A CA 1
ATOM 845 C C . SER A 1 110 ? -29.191 -10.355 34.291 1.00 93.94 110 SER A C 1
ATOM 847 O O . SER A 1 110 ? -29.357 -9.277 33.741 1.00 93.94 110 SER A O 1
ATOM 849 N N . GLU A 1 111 ? -28.191 -10.577 35.141 1.00 93.69 111 GLU A N 1
ATOM 850 C CA . GLU A 1 111 ? -27.223 -9.568 35.590 1.00 93.69 111 GLU A CA 1
ATOM 851 C C . GLU A 1 111 ? -25.876 -9.708 34.869 1.00 93.69 111 GLU A C 1
ATOM 853 O O . GLU A 1 111 ? -24.968 -8.906 35.085 1.00 93.69 111 GLU A O 1
ATOM 858 N N . LYS A 1 112 ? -25.722 -10.737 34.021 1.00 96.00 112 LYS A N 1
ATOM 859 C CA . LYS A 1 112 ? -24.457 -10.980 33.335 1.00 96.00 112 LYS A CA 1
ATOM 860 C C . LYS A 1 112 ? -24.237 -9.984 32.213 1.00 96.00 112 LYS A C 1
ATOM 862 O O . LYS A 1 112 ? -25.084 -9.837 31.335 1.00 96.00 112 LYS A O 1
ATOM 867 N N . THR A 1 113 ? -23.060 -9.373 32.194 1.00 95.50 113 THR A N 1
ATOM 868 C CA . THR A 1 113 ? -22.664 -8.439 31.138 1.00 95.50 113 THR A CA 1
ATOM 869 C C . THR A 1 113 ? -21.656 -9.077 30.178 1.00 95.50 113 THR A C 1
ATOM 871 O O . THR A 1 113 ? -20.802 -9.872 30.597 1.00 95.50 113 THR A O 1
ATOM 874 N N . PRO A 1 114 ? -21.737 -8.770 28.868 1.00 93.75 114 PRO A N 1
ATOM 875 C CA . PRO A 1 114 ? -20.737 -9.219 27.909 1.00 93.75 114 PRO A CA 1
ATOM 876 C C . PRO A 1 114 ? -19.385 -8.567 28.214 1.00 93.75 114 PRO A C 1
ATOM 878 O O . PRO A 1 114 ? -19.319 -7.416 28.641 1.00 93.75 114 PRO A O 1
ATOM 881 N N . PHE A 1 115 ? -18.299 -9.307 27.992 1.00 91.19 115 PHE A N 1
ATOM 882 C CA . PHE A 1 115 ? -16.959 -8.737 28.081 1.00 91.19 115 PHE A CA 1
ATOM 883 C C . PHE A 1 115 ? -16.751 -7.747 26.933 1.00 91.19 115 PHE A C 1
ATOM 885 O O . PHE A 1 115 ? -16.889 -8.112 25.763 1.00 91.19 115 PHE A O 1
ATOM 892 N N . VAL A 1 116 ? -16.397 -6.510 27.271 1.00 87.44 116 VAL A N 1
ATOM 893 C CA . VAL A 1 116 ? -15.997 -5.491 26.300 1.00 87.44 116 VAL A CA 1
ATOM 894 C C . VAL A 1 116 ? -14.493 -5.281 26.468 1.00 87.44 116 VAL A C 1
ATOM 896 O O . VAL A 1 116 ? -14.079 -4.802 27.524 1.00 87.44 116 VAL A O 1
ATOM 899 N N . PRO A 1 117 ? -13.660 -5.669 25.484 1.00 82.25 117 PRO A N 1
ATOM 900 C CA . PRO A 1 117 ? -12.226 -5.446 25.584 1.00 82.25 117 PRO A CA 1
ATOM 901 C C . PRO A 1 117 ? -11.940 -3.947 25.573 1.00 82.25 117 PRO A C 1
ATOM 903 O O . PRO A 1 117 ? -12.554 -3.197 24.811 1.00 82.25 117 PRO A O 1
ATOM 906 N N . GLN A 1 118 ? -10.993 -3.527 26.407 1.00 83.62 118 GLN A N 1
ATOM 907 C CA . GLN A 1 118 ? -10.442 -2.183 26.315 1.00 83.62 118 GLN A CA 1
ATOM 908 C C . GLN A 1 118 ? -9.632 -2.076 25.028 1.00 83.62 118 GLN A C 1
ATOM 910 O O . GLN A 1 118 ? -8.850 -2.971 24.706 1.00 83.62 118 GLN A O 1
ATOM 915 N N . LEU A 1 119 ? -9.856 -0.992 24.298 1.00 81.25 119 LEU A N 1
ATOM 916 C CA . LEU A 1 119 ? -9.221 -0.706 23.023 1.00 81.25 119 LEU A CA 1
ATOM 917 C C . LEU A 1 119 ? -8.377 0.566 23.160 1.00 81.25 119 LEU A C 1
ATOM 919 O O . LEU A 1 119 ? -8.790 1.518 23.821 1.00 81.25 119 LEU A O 1
ATOM 923 N N . GLN A 1 120 ? -7.217 0.578 22.521 1.00 81.19 120 GLN A N 1
ATOM 924 C CA . GLN A 1 120 ? -6.276 1.685 22.426 1.00 81.19 120 GLN A CA 1
ATOM 925 C C . GLN A 1 120 ? -5.883 1.922 20.964 1.00 81.19 120 GLN A C 1
ATOM 927 O O . GLN A 1 120 ? -5.940 1.021 20.131 1.00 81.19 120 GLN A O 1
ATOM 932 N N . ARG A 1 121 ? -5.487 3.151 20.625 1.00 82.75 121 ARG A N 1
ATOM 933 C CA . ARG A 1 121 ? -5.006 3.462 19.274 1.00 82.75 121 ARG A CA 1
ATOM 934 C C . ARG A 1 121 ? -3.541 3.092 19.143 1.00 82.75 121 ARG A C 1
ATOM 936 O O . ARG A 1 121 ? -2.723 3.492 19.971 1.00 82.75 121 ARG A O 1
ATOM 943 N N . SER A 1 122 ? -3.218 2.392 18.070 1.00 79.94 122 SER A N 1
ATOM 944 C CA . SER A 1 122 ? -1.848 2.047 17.729 1.00 79.94 122 SER A CA 1
ATOM 945 C C . SER A 1 122 ? -1.082 3.313 17.349 1.00 79.94 122 SER A C 1
ATOM 947 O O . SER A 1 122 ? -1.537 4.085 16.494 1.00 79.94 122 SER A O 1
ATOM 949 N N . PRO A 1 123 ? 0.088 3.561 17.955 1.00 83.62 123 PRO A N 1
ATOM 950 C CA . PRO A 1 123 ? 0.836 4.776 17.695 1.00 83.62 123 PRO A CA 1
ATOM 951 C C . PRO A 1 123 ? 1.308 4.818 16.237 1.00 83.62 123 PRO A C 1
ATOM 953 O O . PRO A 1 123 ? 1.890 3.858 15.738 1.00 83.62 123 PRO A O 1
ATOM 956 N N . HIS A 1 124 ? 1.088 5.949 15.560 1.00 84.94 124 HIS A N 1
ATOM 957 C CA . HIS A 1 124 ? 1.524 6.189 14.177 1.00 84.94 124 HIS A CA 1
ATOM 958 C C . HIS A 1 124 ? 1.001 5.186 13.130 1.00 84.94 124 HIS A C 1
ATOM 960 O O . HIS A 1 124 ? 1.551 5.109 12.029 1.00 84.94 124 HIS A O 1
ATOM 966 N N . ALA A 1 125 ? -0.068 4.445 13.429 1.00 82.81 125 ALA A N 1
ATOM 967 C CA . ALA A 1 125 ? -0.621 3.449 12.521 1.00 82.81 125 ALA A CA 1
ATOM 968 C C . ALA A 1 125 ? -2.088 3.713 12.170 1.00 82.81 125 ALA A C 1
ATOM 970 O O . ALA A 1 125 ? -2.856 4.300 12.935 1.00 82.81 125 ALA A O 1
ATOM 971 N N . GLY A 1 126 ? -2.475 3.278 10.975 1.00 86.44 126 GLY A N 1
ATOM 972 C CA . GLY A 1 126 ? -3.834 3.421 10.483 1.00 86.44 126 GLY A CA 1
ATOM 973 C C . GLY A 1 126 ? -4.042 2.848 9.091 1.00 86.44 126 GLY A C 1
ATOM 974 O O . GLY A 1 126 ? -3.137 2.311 8.448 1.00 86.44 126 GLY A O 1
ATOM 975 N N . TYR A 1 127 ? -5.276 2.982 8.629 1.00 86.44 127 TYR A N 1
ATOM 976 C CA . TYR A 1 127 ? -5.727 2.541 7.323 1.00 86.44 127 TYR A CA 1
ATOM 977 C C . TYR A 1 127 ? -6.163 3.736 6.498 1.00 86.44 127 TYR A C 1
ATOM 979 O O . TYR A 1 127 ? -6.971 4.552 6.926 1.00 86.44 127 TYR A O 1
ATOM 987 N N . ILE A 1 128 ? -5.667 3.814 5.276 1.00 91.69 128 ILE A N 1
ATOM 988 C CA . ILE A 1 128 ? -6.146 4.751 4.275 1.00 91.69 128 ILE A CA 1
ATOM 989 C C . ILE A 1 128 ? -7.149 3.993 3.412 1.00 91.69 128 ILE A C 1
ATOM 991 O O . ILE A 1 128 ? -6.791 3.084 2.661 1.00 91.69 128 ILE A O 1
ATOM 995 N N . VAL A 1 129 ? -8.416 4.372 3.531 1.00 91.38 129 VAL A N 1
ATOM 996 C CA . VAL A 1 129 ? -9.502 3.867 2.695 1.00 91.38 129 VAL A CA 1
ATOM 997 C C . VAL A 1 129 ? -9.627 4.813 1.511 1.00 91.38 129 VAL A C 1
ATOM 999 O O . VAL A 1 129 ? -10.017 5.962 1.682 1.00 91.38 129 VAL A O 1
ATOM 1002 N N . PHE A 1 130 ? -9.241 4.367 0.320 1.00 92.12 130 PHE A N 1
ATOM 1003 C CA . PHE A 1 130 ? -9.171 5.209 -0.873 1.00 92.12 130 PHE A CA 1
ATOM 1004 C C . PHE A 1 130 ? -10.182 4.749 -1.923 1.00 92.12 130 PHE A C 1
ATOM 1006 O O . PHE A 1 130 ? -10.204 3.581 -2.319 1.00 92.12 130 PHE A O 1
ATOM 1013 N N . ARG A 1 131 ? -11.011 5.673 -2.411 1.00 91.38 131 ARG A N 1
ATOM 1014 C CA . ARG A 1 131 ? -11.991 5.416 -3.463 1.00 91.38 131 ARG A CA 1
ATOM 1015 C C . ARG A 1 131 ? -11.356 5.599 -4.836 1.00 91.38 131 ARG A C 1
ATOM 1017 O O . ARG A 1 131 ? -11.278 6.707 -5.352 1.00 91.38 131 ARG A O 1
ATOM 1024 N N . ASP A 1 132 ? -10.957 4.497 -5.461 1.00 87.25 132 ASP A N 1
ATOM 1025 C CA . ASP A 1 132 ? -10.562 4.474 -6.874 1.00 87.25 132 ASP A CA 1
ATOM 1026 C C . ASP A 1 132 ? -11.739 3.968 -7.737 1.00 87.25 132 ASP A C 1
ATOM 1028 O O . ASP A 1 132 ? -12.889 4.339 -7.490 1.00 87.25 132 ASP A O 1
ATOM 1032 N N . LYS A 1 133 ? -11.521 3.107 -8.748 1.00 84.12 133 LYS A N 1
ATOM 1033 C CA . LYS A 1 133 ? -12.622 2.395 -9.433 1.00 84.12 133 LYS A CA 1
ATOM 1034 C C . LYS A 1 133 ? -13.376 1.473 -8.473 1.00 84.12 133 LYS A C 1
ATOM 1036 O O . LYS A 1 133 ? -14.590 1.306 -8.590 1.00 84.12 133 LYS A O 1
ATOM 1041 N N . ARG A 1 134 ? -12.666 0.913 -7.496 1.00 85.06 134 ARG A N 1
ATOM 1042 C CA . ARG A 1 134 ? -13.198 0.218 -6.316 1.00 85.06 134 ARG A CA 1
ATOM 1043 C C . ARG A 1 134 ? -12.615 0.874 -5.067 1.00 85.06 134 ARG A C 1
ATOM 1045 O O . ARG A 1 134 ? -11.643 1.621 -5.175 1.00 85.06 134 ARG A O 1
ATOM 1052 N N . VAL A 1 135 ? -13.210 0.616 -3.909 1.00 84.81 135 VAL A N 1
ATOM 1053 C CA . VAL A 1 135 ? -12.584 0.989 -2.639 1.00 84.81 135 VAL A CA 1
ATOM 1054 C C . VAL A 1 135 ? -11.352 0.106 -2.444 1.00 84.81 135 VAL A C 1
ATOM 1056 O O . VAL A 1 135 ? -11.435 -1.115 -2.567 1.00 84.81 135 VAL A O 1
ATOM 1059 N N . VAL A 1 136 ? -10.207 0.736 -2.203 1.00 84.38 136 VAL A N 1
ATOM 1060 C CA . VAL A 1 136 ? -8.924 0.079 -1.949 1.00 84.38 136 VAL A CA 1
ATOM 1061 C C . VAL A 1 136 ? -8.466 0.457 -0.551 1.00 84.38 136 VAL A C 1
ATOM 1063 O O . VAL A 1 136 ? -8.583 1.613 -0.143 1.00 84.38 136 VAL A O 1
ATOM 1066 N N . LEU A 1 137 ? -7.948 -0.526 0.177 1.00 83.38 137 LEU A N 1
ATOM 1067 C CA . LEU A 1 137 ? -7.470 -0.352 1.537 1.00 83.38 137 LEU A CA 1
ATOM 1068 C C . LEU A 1 137 ? -5.946 -0.379 1.567 1.00 83.38 137 LEU A C 1
ATOM 1070 O O . LEU A 1 137 ? -5.335 -1.326 1.078 1.00 83.38 137 LEU A O 1
ATOM 1074 N N . PHE A 1 138 ? -5.345 0.634 2.181 1.00 82.88 138 PHE A N 1
ATOM 1075 C CA . PHE A 1 138 ? -3.911 0.687 2.431 1.00 82.88 138 PHE A CA 1
ATOM 1076 C C . PHE A 1 138 ? -3.672 0.705 3.931 1.00 82.88 138 PHE A C 1
ATOM 1078 O O . PHE A 1 138 ? -4.168 1.588 4.619 1.00 82.88 138 PHE A O 1
ATOM 1085 N N . TYR A 1 139 ? -2.898 -0.244 4.437 1.00 82.69 139 TYR A N 1
ATOM 1086 C CA . TYR A 1 139 ? -2.398 -0.189 5.805 1.00 82.69 139 TYR A CA 1
ATOM 1087 C C . TYR A 1 139 ? -1.063 0.560 5.843 1.00 82.69 139 TYR A C 1
ATOM 1089 O O . TYR A 1 139 ? -0.242 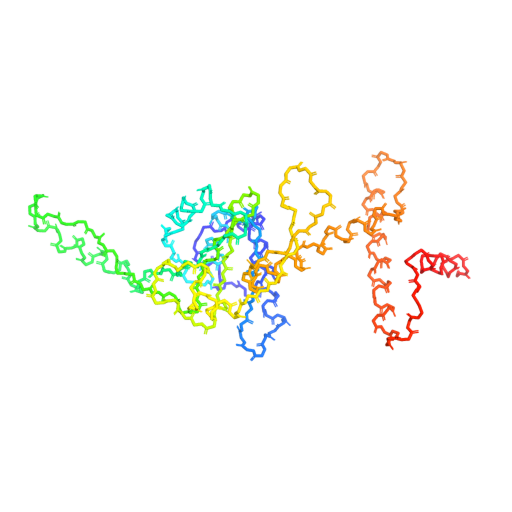0.410 4.937 1.00 82.69 139 TYR A O 1
ATOM 1097 N N . THR A 1 140 ? -0.840 1.359 6.885 1.00 79.38 140 THR A N 1
ATOM 1098 C CA . THR A 1 140 ? 0.450 2.001 7.148 1.00 79.38 140 THR A CA 1
ATOM 1099 C C . THR A 1 140 ? 0.697 2.120 8.649 1.00 79.38 140 THR A C 1
ATOM 1101 O O . THR A 1 140 ? -0.205 2.442 9.416 1.00 79.38 140 THR A O 1
ATOM 1104 N N . ASN A 1 141 ? 1.940 1.885 9.058 1.00 81.00 141 ASN A N 1
ATOM 1105 C CA . ASN A 1 141 ? 2.473 2.142 10.398 1.00 81.00 141 ASN A CA 1
ATOM 1106 C C . ASN A 1 141 ? 3.470 3.320 10.402 1.00 81.00 141 ASN A C 1
ATOM 1108 O O . ASN A 1 141 ? 4.292 3.445 11.309 1.00 81.00 141 ASN A O 1
ATOM 1112 N N . ASP A 1 142 ? 3.439 4.153 9.356 1.00 82.31 142 ASP A N 1
ATOM 1113 C CA . ASP A 1 142 ? 4.333 5.302 9.179 1.00 82.31 142 ASP A CA 1
ATOM 1114 C C . ASP A 1 142 ? 3.575 6.639 9.110 1.00 82.31 142 ASP A C 1
ATOM 1116 O O . ASP A 1 142 ? 4.005 7.596 8.453 1.00 82.31 142 ASP A O 1
ATOM 1120 N N . LEU A 1 143 ? 2.435 6.732 9.803 1.00 87.69 143 LEU A N 1
ATOM 1121 C CA . LEU A 1 143 ? 1.754 8.012 9.965 1.00 87.69 143 LEU A CA 1
ATOM 1122 C C . LEU A 1 143 ? 2.653 8.991 10.734 1.00 87.69 143 LEU A C 1
ATOM 1124 O O . LEU A 1 143 ? 3.368 8.628 11.670 1.00 87.69 143 LEU A O 1
ATOM 1128 N N . ALA A 1 144 ? 2.601 10.267 10.359 1.00 92.19 144 ALA A N 1
ATOM 1129 C CA . ALA A 1 144 ? 3.344 11.319 11.046 1.00 92.19 144 ALA A CA 1
ATOM 1130 C C . ALA A 1 144 ? 2.911 11.446 12.514 1.00 92.19 144 ALA A C 1
ATOM 1132 O O . ALA A 1 144 ? 3.752 11.609 13.395 1.00 92.19 144 ALA A O 1
ATOM 1133 N N . VAL A 1 145 ? 1.606 11.320 12.769 1.00 93.50 145 VAL A N 1
ATOM 1134 C CA . VAL A 1 145 ? 0.962 11.444 14.082 1.00 93.50 145 VAL A CA 1
ATOM 1135 C C . VAL A 1 145 ? -0.162 10.411 14.176 1.00 93.50 145 VAL A C 1
ATOM 1137 O O . VAL A 1 145 ? -0.765 10.063 13.157 1.00 93.50 145 VAL A O 1
ATOM 1140 N N . THR A 1 146 ? -0.434 9.915 15.381 1.00 91.25 146 THR A N 1
ATOM 1141 C CA . THR A 1 146 ? -1.590 9.054 15.664 1.00 91.25 146 THR A CA 1
ATOM 1142 C C . THR A 1 146 ? -2.890 9.855 15.529 1.00 91.25 146 THR A C 1
ATOM 1144 O O . THR A 1 146 ? -2.997 10.895 16.178 1.00 91.25 146 THR A O 1
ATOM 1147 N N . PRO A 1 147 ? -3.869 9.398 14.729 1.00 93.12 147 PRO A N 1
ATOM 1148 C CA . PRO A 1 147 ? -5.169 10.059 14.620 1.00 93.12 147 PRO A CA 1
ATOM 1149 C C . PRO A 1 147 ? -5.881 10.166 15.975 1.00 93.12 147 PRO A C 1
ATOM 1151 O O . PRO A 1 147 ? -5.867 9.212 16.762 1.00 93.12 147 PRO A O 1
ATOM 1154 N N . LEU A 1 148 ? -6.516 11.308 16.242 1.00 92.50 148 LEU A N 1
ATOM 1155 C CA . LEU A 1 148 ? -7.302 11.531 17.458 1.00 92.50 148 LEU A CA 1
ATOM 1156 C C . LEU A 1 148 ? -8.680 10.871 17.387 1.00 92.50 148 LEU A C 1
ATOM 1158 O O . LEU A 1 148 ? -9.197 10.416 18.410 1.00 92.50 148 LEU A O 1
ATOM 1162 N N . GLU A 1 149 ? -9.254 10.801 16.189 1.00 92.94 149 GLU A N 1
ATOM 1163 C CA . GLU A 1 149 ? -10.536 10.155 15.918 1.00 92.94 149 GLU A CA 1
ATOM 1164 C C . GLU A 1 149 ? -10.350 8.811 15.215 1.00 92.94 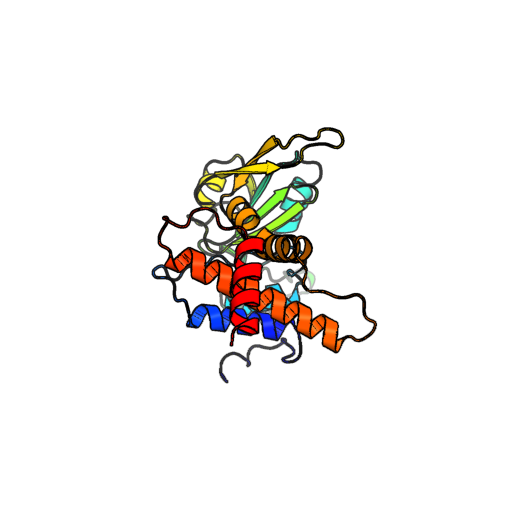149 GLU A C 1
ATOM 1166 O O . GLU A 1 149 ? -9.346 8.554 14.548 1.00 92.94 149 GLU A O 1
ATOM 1171 N N . ASP A 1 150 ? -11.354 7.946 15.343 1.00 90.19 150 ASP A N 1
ATOM 1172 C CA . ASP A 1 150 ? -11.319 6.619 14.731 1.00 90.19 150 ASP A CA 1
ATOM 1173 C C . ASP A 1 150 ? -11.427 6.689 13.207 1.00 90.19 150 ASP A C 1
ATOM 1175 O O . ASP A 1 150 ? -10.853 5.850 12.517 1.00 90.19 150 ASP A O 1
ATOM 1179 N N . ILE A 1 151 ? -12.149 7.684 12.679 1.00 93.19 151 ILE A N 1
ATOM 1180 C CA . ILE A 1 151 ? -12.335 7.901 11.245 1.00 93.19 151 ILE A CA 1
ATOM 1181 C C . ILE A 1 151 ? -12.257 9.396 10.960 1.00 93.19 151 ILE A C 1
ATOM 1183 O O . ILE A 1 151 ? -13.146 10.150 11.335 1.00 93.19 151 ILE A O 1
ATOM 1187 N N . LEU A 1 152 ? -11.237 9.803 10.216 1.00 94.75 152 LEU A N 1
ATOM 1188 C CA . LEU A 1 152 ? -11.072 11.160 9.718 1.00 94.75 152 LEU A CA 1
ATOM 1189 C C . LEU A 1 152 ? -11.371 11.216 8.221 1.00 94.75 152 LEU A C 1
ATOM 1191 O O . LEU A 1 152 ? -10.982 10.333 7.447 1.00 94.75 152 LEU A O 1
ATOM 1195 N N . ASP A 1 153 ? -12.032 12.287 7.791 1.00 94.94 153 ASP A N 1
ATOM 1196 C CA . ASP A 1 153 ? -12.204 12.557 6.368 1.00 94.94 153 ASP A CA 1
ATOM 1197 C C . ASP A 1 153 ? -10.884 12.997 5.720 1.00 94.94 153 ASP A C 1
ATOM 1199 O O . ASP A 1 153 ? -10.107 13.740 6.314 1.00 94.94 153 ASP A O 1
ATOM 1203 N N . GLY A 1 154 ? -10.626 12.575 4.482 1.00 93.12 154 GLY A N 1
ATOM 1204 C CA . GLY A 1 154 ? -9.426 12.958 3.743 1.00 93.12 154 GLY A CA 1
ATOM 1205 C C . GLY A 1 154 ? -9.304 14.463 3.471 1.00 93.12 154 GLY A C 1
ATOM 1206 O O . GLY A 1 154 ? -8.200 14.965 3.222 1.00 93.12 154 GLY A O 1
ATOM 1207 N N . SER A 1 155 ? -10.406 15.219 3.537 1.00 92.88 155 SER A N 1
ATOM 1208 C CA . SER A 1 155 ? -10.361 16.682 3.477 1.00 92.88 155 SER A CA 1
ATOM 1209 C C . SER A 1 155 ? -9.877 17.326 4.779 1.00 92.88 155 SER A C 1
ATOM 1211 O O . SER A 1 155 ? -9.461 18.485 4.748 1.00 92.88 155 SER A O 1
ATOM 1213 N N . ALA A 1 156 ? -9.916 16.608 5.907 1.00 95.62 156 ALA A N 1
ATOM 1214 C CA . ALA A 1 156 ? -9.532 17.141 7.207 1.00 95.62 156 ALA A CA 1
ATOM 1215 C C . ALA A 1 156 ? -8.019 17.447 7.256 1.00 95.62 156 ALA A C 1
ATOM 1217 O O . ALA A 1 156 ? -7.209 16.608 6.842 1.00 95.62 156 ALA A O 1
ATOM 1218 N N . PRO A 1 157 ? -7.603 18.612 7.794 1.00 94.88 157 PRO A N 1
ATOM 1219 C CA . PRO A 1 157 ? -6.187 18.958 7.929 1.00 94.88 157 PRO A CA 1
ATOM 1220 C C . PRO A 1 157 ? -5.401 17.930 8.747 1.00 94.88 157 PRO A C 1
ATOM 1222 O O . PRO A 1 157 ? -4.262 17.617 8.408 1.00 94.88 157 PRO A O 1
ATOM 1225 N N . GLU A 1 158 ? -6.029 17.363 9.780 1.00 95.69 158 GLU A N 1
ATOM 1226 C CA . GLU A 1 158 ? -5.440 16.310 10.607 1.00 95.69 158 GLU A CA 1
ATOM 1227 C C . GLU A 1 158 ? -5.126 15.058 9.782 1.00 95.69 158 GLU A C 1
ATOM 1229 O O . GLU A 1 158 ? -3.989 14.594 9.792 1.00 95.69 158 GLU A O 1
ATOM 1234 N N . ALA A 1 159 ? -6.079 14.561 8.985 1.00 95.31 159 ALA A N 1
ATOM 1235 C CA . ALA A 1 159 ? -5.861 13.386 8.140 1.00 95.31 159 ALA A CA 1
ATOM 1236 C C . ALA A 1 159 ? -4.696 13.596 7.161 1.00 95.31 159 ALA A C 1
ATOM 1238 O O . ALA A 1 159 ? -3.870 12.701 6.952 1.00 95.31 159 ALA A O 1
ATOM 1239 N N . GLN A 1 160 ? -4.607 14.796 6.579 1.00 95.19 160 GLN A N 1
ATOM 1240 C CA . GLN A 1 160 ? -3.528 15.169 5.664 1.00 95.19 160 GLN A CA 1
ATOM 1241 C C . GLN A 1 160 ? -2.182 15.251 6.391 1.00 95.19 160 GLN A C 1
ATOM 1243 O O . GLN A 1 160 ? -1.189 14.734 5.880 1.00 95.19 160 GLN A O 1
ATOM 1248 N N . ALA A 1 161 ? -2.139 15.832 7.592 1.00 94.38 161 ALA A N 1
ATOM 1249 C CA . ALA A 1 161 ? -0.935 15.887 8.416 1.00 94.38 161 ALA A CA 1
ATOM 1250 C C . ALA A 1 161 ? -0.469 14.480 8.829 1.00 94.38 161 ALA A C 1
ATOM 1252 O O . ALA A 1 161 ? 0.695 14.135 8.610 1.00 94.38 161 ALA A O 1
ATOM 1253 N N . CYS A 1 162 ? -1.380 13.631 9.318 1.00 94.25 162 CYS A N 1
ATOM 1254 C CA . CYS A 1 162 ? -1.113 12.232 9.658 1.00 94.25 162 CYS A CA 1
ATOM 1255 C C . CYS A 1 162 ? -0.523 11.459 8.472 1.00 94.25 162 CYS A C 1
ATOM 1257 O O . CYS A 1 162 ? 0.418 10.688 8.642 1.00 94.25 162 CYS A O 1
ATOM 1259 N N . CYS A 1 163 ? -1.002 11.703 7.250 1.00 92.62 163 CYS A N 1
ATOM 1260 C CA . CYS A 1 163 ? -0.514 11.031 6.044 1.00 92.62 163 CYS A CA 1
ATOM 1261 C C . CYS A 1 163 ? 0.800 11.592 5.468 1.00 92.62 163 CYS A C 1
ATOM 1263 O O . CYS A 1 163 ? 1.170 11.203 4.356 1.00 92.62 163 CYS A O 1
ATOM 1265 N N . ARG A 1 164 ? 1.509 12.475 6.192 1.00 91.25 164 ARG A N 1
ATOM 1266 C CA . ARG A 1 164 ? 2.701 13.204 5.704 1.00 91.25 164 ARG A CA 1
ATOM 1267 C C . ARG A 1 164 ? 2.391 14.030 4.449 1.00 91.25 164 ARG A C 1
ATOM 1269 O O . ARG A 1 164 ? 3.185 14.099 3.510 1.00 91.25 164 ARG A O 1
ATOM 1276 N N . GLY A 1 165 ? 1.206 14.628 4.428 1.00 92.31 165 GLY A N 1
ATOM 1277 C CA . GLY A 1 165 ? 0.699 15.440 3.336 1.00 92.31 165 GLY A CA 1
ATOM 1278 C C . GLY A 1 165 ? -0.072 14.658 2.275 1.00 92.31 165 GLY A C 1
ATOM 1279 O O . GLY A 1 165 ? -0.468 13.499 2.432 1.00 92.31 165 GLY A O 1
ATOM 1280 N N . ILE A 1 166 ? -0.303 15.359 1.173 1.00 93.69 166 ILE A N 1
ATOM 1281 C CA . ILE A 1 166 ? -1.050 14.887 0.014 1.00 93.69 166 ILE A CA 1
ATOM 1282 C C . ILE A 1 166 ? -0.211 15.061 -1.245 1.00 93.69 166 ILE A C 1
ATOM 1284 O O . ILE A 1 166 ? 0.614 15.968 -1.352 1.00 93.69 166 ILE A O 1
ATOM 1288 N N . SER A 1 167 ? -0.462 14.208 -2.225 1.00 91.44 167 SER A N 1
ATOM 1289 C CA . SER A 1 167 ? 0.151 14.276 -3.542 1.00 91.44 167 SER A CA 1
ATOM 1290 C C . SER A 1 167 ? -0.916 14.153 -4.624 1.00 91.44 167 SER A C 1
ATOM 1292 O O . SER A 1 167 ? -2.053 13.745 -4.370 1.00 91.44 167 SER A O 1
ATOM 1294 N N . PHE A 1 168 ? -0.555 14.525 -5.846 1.00 90.50 168 PHE A N 1
ATOM 1295 C CA . PHE A 1 168 ? -1.428 14.375 -6.999 1.00 90.50 168 PHE A CA 1
ATOM 1296 C C . PHE A 1 168 ? -1.125 13.063 -7.709 1.00 90.50 168 PHE A C 1
ATOM 1298 O O . PHE A 1 168 ? 0.009 12.793 -8.100 1.00 90.50 168 PHE A O 1
ATOM 1305 N N . VAL A 1 169 ? -2.164 12.260 -7.909 1.00 88.62 169 VAL A N 1
ATOM 1306 C CA . VAL A 1 169 ? -2.099 11.031 -8.693 1.00 88.62 169 VAL A CA 1
ATOM 1307 C C . VAL A 1 169 ? -2.913 11.225 -9.962 1.00 88.62 169 VAL A C 1
ATOM 1309 O O . VAL A 1 169 ? -4.060 11.664 -9.919 1.00 88.62 169 VAL A O 1
ATOM 1312 N N . GLN A 1 170 ? -2.326 10.877 -11.104 1.00 86.94 170 GLN A N 1
ATOM 1313 C CA . GLN A 1 170 ? -3.043 10.868 -12.374 1.00 86.94 170 GLN A CA 1
ATOM 1314 C C . GLN A 1 170 ? -3.936 9.631 -12.467 1.00 86.94 170 GLN A C 1
ATOM 1316 O O . GLN A 1 170 ? -3.443 8.499 -12.472 1.00 86.94 170 GLN A O 1
ATOM 1321 N N . ARG A 1 171 ? -5.247 9.847 -12.577 1.00 82.31 171 ARG A N 1
ATOM 1322 C CA . ARG A 1 171 ? -6.251 8.786 -12.677 1.00 82.31 171 ARG A CA 1
ATOM 1323 C C . ARG A 1 171 ? -7.153 8.958 -13.883 1.00 82.31 171 ARG A C 1
ATOM 1325 O O . ARG A 1 171 ? -7.404 10.064 -14.348 1.00 82.31 171 ARG A O 1
ATOM 1332 N N . TRP A 1 172 ? -7.629 7.828 -14.385 1.00 75.88 172 TRP A N 1
ATOM 1333 C CA . TRP A 1 172 ? -8.652 7.781 -15.419 1.00 75.88 172 TRP A CA 1
ATOM 1334 C C . TRP A 1 172 ? -10.007 8.045 -14.770 1.00 75.88 172 TRP A C 1
ATOM 1336 O O . TRP A 1 172 ? -10.550 7.180 -14.087 1.00 75.88 172 TRP A O 1
ATOM 1346 N N . THR A 1 173 ? -10.529 9.252 -14.950 1.00 67.12 173 THR A N 1
ATOM 1347 C CA . THR A 1 173 ? -11.822 9.672 -14.411 1.00 67.12 173 THR A CA 1
ATOM 1348 C C . THR A 1 173 ? -12.881 9.566 -15.511 1.00 67.12 173 THR A C 1
ATOM 1350 O O . THR A 1 173 ? -12.808 10.213 -16.554 1.00 67.12 173 THR A O 1
ATOM 1353 N N . GLY A 1 174 ? -13.880 8.710 -15.291 1.00 61.53 174 GLY A N 1
ATOM 1354 C CA . GLY A 1 174 ? -15.024 8.542 -16.192 1.00 61.53 174 GLY A CA 1
ATOM 1355 C C . GLY A 1 174 ? -14.878 7.447 -17.257 1.00 61.53 174 GLY A C 1
ATOM 1356 O O . GLY A 1 174 ? -13.831 6.835 -17.446 1.00 61.53 174 GLY A O 1
ATOM 1357 N N . THR A 1 175 ? -15.985 7.177 -17.948 1.00 56.88 175 THR A N 1
ATOM 1358 C CA . THR A 1 175 ? -16.117 6.106 -18.954 1.00 56.88 175 THR A CA 1
ATOM 1359 C C . THR A 1 175 ? -15.797 6.551 -20.384 1.00 56.88 175 THR A C 1
ATOM 1361 O O . THR A 1 175 ? -15.783 5.710 -21.278 1.00 56.88 175 THR A O 1
ATOM 1364 N N . LYS A 1 176 ? -15.563 7.851 -20.628 1.00 51.50 176 LYS A N 1
ATOM 1365 C CA . LYS A 1 176 ? -15.589 8.432 -21.987 1.00 51.50 176 LYS A CA 1
ATOM 1366 C C . LYS A 1 176 ? -14.375 9.269 -22.412 1.00 51.50 176 LYS A C 1
ATOM 1368 O O . LYS A 1 176 ? -14.394 9.777 -23.528 1.00 51.50 176 LYS A O 1
ATOM 1373 N N . VAL A 1 177 ? -13.328 9.441 -21.598 1.00 53.91 177 VAL A N 1
ATOM 1374 C CA . VAL A 1 177 ? -12.243 10.383 -21.946 1.00 53.91 177 VAL A CA 1
ATOM 1375 C C . VAL A 1 177 ? -10.864 9.728 -21.894 1.00 53.91 177 VAL A C 1
ATOM 1377 O O . VAL A 1 177 ? -10.428 9.248 -20.853 1.00 53.91 177 VAL A O 1
ATOM 1380 N N . PHE A 1 178 ? -10.131 9.792 -23.013 1.00 62.12 178 PHE A N 1
ATOM 1381 C CA . PHE A 1 178 ? -8.710 9.431 -23.138 1.00 62.12 178 PHE A CA 1
ATOM 1382 C C . PHE A 1 178 ? -7.762 10.419 -22.406 1.00 62.12 178 PHE A C 1
ATOM 1384 O O . PHE A 1 178 ? -6.606 10.587 -22.792 1.00 62.12 178 PHE A O 1
ATOM 1391 N N . ARG A 1 179 ? -8.215 11.069 -21.324 1.00 66.38 179 ARG A N 1
ATOM 1392 C CA . ARG A 1 179 ? -7.399 11.971 -20.502 1.00 66.38 179 ARG A CA 1
ATOM 1393 C C . ARG A 1 179 ? -7.422 11.552 -19.039 1.00 66.38 179 ARG A C 1
ATOM 1395 O O . ARG A 1 179 ? -8.468 11.220 -18.493 1.00 66.38 179 ARG A O 1
ATOM 1402 N N . ARG A 1 180 ? -6.247 11.601 -18.412 1.00 78.31 180 ARG A N 1
ATOM 1403 C CA . ARG A 1 180 ? -6.094 11.424 -16.967 1.00 78.31 180 ARG A CA 1
ATOM 1404 C C . ARG A 1 180 ? -6.343 12.759 -16.269 1.00 78.31 180 ARG A C 1
ATOM 1406 O O . ARG A 1 180 ? -5.832 13.783 -16.718 1.00 78.31 180 ARG A O 1
ATOM 1413 N N . SER A 1 181 ? -7.080 12.737 -15.168 1.00 83.38 181 SER A N 1
ATOM 1414 C CA . SER A 1 181 ? -7.239 13.877 -14.266 1.00 83.38 181 SER A CA 1
ATOM 1415 C C . SER A 1 181 ? -6.327 13.728 -13.054 1.00 83.38 181 SER A C 1
ATOM 1417 O O . SER A 1 181 ? -6.004 12.616 -12.634 1.00 83.38 181 SER A O 1
ATOM 1419 N N . ASN A 1 182 ? -5.925 14.861 -12.482 1.00 87.19 182 ASN A N 1
ATOM 1420 C CA . ASN A 1 182 ? -5.190 14.883 -11.225 1.00 87.19 182 ASN A CA 1
ATOM 1421 C C . ASN A 1 182 ? -6.168 14.725 -10.063 1.00 87.19 182 ASN A C 1
ATOM 1423 O O . ASN A 1 182 ? -7.086 15.524 -9.902 1.00 87.19 182 ASN A O 1
ATOM 1427 N N . VAL A 1 183 ? -5.938 13.705 -9.248 1.00 89.19 183 VAL A N 1
ATOM 1428 C CA . VAL A 1 183 ? -6.707 13.400 -8.046 1.00 89.19 183 VAL A CA 1
ATOM 1429 C C . VAL A 1 183 ? -5.813 13.617 -6.831 1.00 89.19 183 VAL A C 1
ATOM 1431 O O . VAL A 1 183 ? -4.661 13.178 -6.825 1.00 89.19 183 VAL A O 1
ATOM 1434 N N . ARG A 1 184 ? -6.329 14.299 -5.803 1.00 90.81 184 ARG A N 1
ATOM 1435 C CA . ARG A 1 184 ? -5.623 14.466 -4.525 1.00 90.81 184 ARG A CA 1
ATOM 1436 C C . ARG A 1 184 ? -5.696 13.151 -3.760 1.00 90.81 184 ARG A C 1
ATOM 1438 O O . ARG A 1 184 ? -6.785 12.673 -3.471 1.00 90.81 184 ARG A O 1
ATOM 1445 N N . ALA A 1 185 ? -4.545 12.584 -3.430 1.00 92.25 185 ALA A N 1
ATOM 1446 C CA . ALA A 1 185 ? -4.452 11.346 -2.671 1.00 92.25 185 ALA A CA 1
ATOM 1447 C C . ALA A 1 185 ? -3.380 11.466 -1.578 1.00 92.25 185 ALA A C 1
ATOM 1449 O O . ALA A 1 185 ? -2.452 12.269 -1.711 1.00 92.25 185 ALA A O 1
ATOM 1450 N N . PRO A 1 186 ? -3.460 10.663 -0.509 1.00 93.81 186 PRO A N 1
ATOM 1451 C CA . PRO A 1 186 ? -2.404 10.584 0.494 1.00 93.81 186 PRO A CA 1
ATOM 1452 C C . PRO A 1 186 ? -1.054 10.219 -0.119 1.00 93.81 186 PRO A C 1
ATOM 1454 O O . PRO A 1 186 ? -0.988 9.422 -1.061 1.00 93.81 186 PRO A O 1
ATOM 1457 N N . THR A 1 187 ? 0.034 10.727 0.462 1.00 90.38 187 THR A N 1
ATOM 1458 C CA . THR A 1 187 ? 1.406 10.429 0.012 1.00 90.38 187 THR A CA 1
ATOM 1459 C C . THR A 1 187 ? 1.666 8.922 -0.106 1.00 90.38 187 THR A C 1
ATOM 1461 O O . THR A 1 187 ? 2.256 8.469 -1.086 1.00 90.38 187 THR A O 1
ATOM 1464 N N . HIS A 1 188 ? 1.136 8.122 0.822 1.00 87.94 188 HIS A N 1
ATOM 1465 C CA . HIS A 1 188 ? 1.211 6.657 0.800 1.00 87.94 188 HIS A CA 1
ATOM 1466 C C . HIS A 1 188 ? 0.635 6.034 -0.484 1.00 87.94 188 HIS A C 1
ATOM 1468 O O . HIS A 1 188 ? 1.236 5.128 -1.059 1.00 87.94 188 HIS A O 1
ATOM 1474 N N . VAL A 1 189 ? -0.493 6.552 -0.982 1.00 89.06 189 VAL A N 1
ATOM 1475 C CA . VAL A 1 189 ? -1.128 6.077 -2.223 1.00 89.06 189 VAL A CA 1
ATOM 1476 C C . VAL A 1 189 ? -0.287 6.466 -3.441 1.00 89.06 189 VAL A C 1
ATOM 1478 O O . VAL A 1 189 ? -0.151 5.689 -4.386 1.00 89.06 189 VAL A O 1
ATOM 1481 N N . ALA A 1 190 ? 0.319 7.653 -3.436 1.00 88.38 190 ALA A N 1
ATOM 1482 C CA . ALA A 1 190 ? 1.227 8.067 -4.504 1.00 88.38 190 ALA A CA 1
ATOM 1483 C C . ALA A 1 190 ? 2.494 7.196 -4.550 1.00 88.38 190 ALA A C 1
ATOM 1485 O O . ALA A 1 190 ? 2.890 6.750 -5.627 1.00 88.38 190 ALA A O 1
ATOM 1486 N N . ILE A 1 191 ? 3.080 6.897 -3.385 1.00 85.69 191 ILE A N 1
ATOM 1487 C CA . ILE A 1 191 ? 4.213 5.975 -3.231 1.00 85.69 191 ILE A CA 1
ATOM 1488 C C . ILE A 1 191 ? 3.841 4.590 -3.762 1.00 85.69 191 ILE A C 1
ATOM 1490 O O . ILE A 1 191 ? 4.548 4.059 -4.615 1.00 85.69 191 ILE A O 1
ATOM 1494 N N . TYR A 1 192 ? 2.698 4.043 -3.342 1.00 84.44 192 TYR A N 1
ATOM 1495 C CA . TYR A 1 192 ? 2.195 2.767 -3.851 1.00 84.44 192 TYR A CA 1
ATOM 1496 C C . TYR A 1 192 ? 2.139 2.742 -5.376 1.00 84.44 192 TYR A C 1
ATOM 1498 O O . TYR A 1 192 ? 2.746 1.890 -6.015 1.00 84.44 192 TYR A O 1
ATOM 1506 N N . ASN A 1 193 ? 1.466 3.722 -5.980 1.00 83.19 193 ASN A N 1
ATOM 1507 C CA . ASN A 1 193 ? 1.334 3.791 -7.432 1.00 83.19 193 ASN A CA 1
ATOM 1508 C C . ASN A 1 193 ? 2.684 3.934 -8.144 1.00 83.19 193 ASN A C 1
ATOM 1510 O O . ASN A 1 193 ? 2.824 3.479 -9.279 1.00 83.19 193 ASN A O 1
ATOM 1514 N N . LYS A 1 194 ? 3.667 4.581 -7.512 1.00 81.94 194 LYS A N 1
ATOM 1515 C CA . LYS A 1 194 ? 5.006 4.728 -8.082 1.00 81.94 194 LYS A CA 1
ATOM 1516 C C . LYS A 1 194 ? 5.720 3.380 -8.187 1.00 81.94 194 LYS A C 1
ATOM 1518 O O . LYS A 1 194 ? 6.288 3.118 -9.238 1.00 81.94 194 LYS A O 1
ATOM 1523 N N . PHE A 1 195 ? 5.658 2.559 -7.139 1.00 78.19 195 PHE A N 1
ATOM 1524 C CA . PHE A 1 195 ? 6.447 1.325 -7.029 1.00 78.19 195 PHE A CA 1
ATOM 1525 C C . PHE A 1 195 ? 5.711 0.059 -7.491 1.00 78.19 195 PHE A C 1
ATOM 1527 O O . PHE A 1 195 ? 6.325 -0.874 -7.992 1.00 78.19 195 PHE A O 1
ATOM 1534 N N . MET A 1 196 ? 4.382 0.003 -7.392 1.00 77.31 196 MET A N 1
ATOM 1535 C CA . MET A 1 196 ? 3.640 -1.216 -7.756 1.00 77.31 196 MET A CA 1
ATOM 1536 C C . MET A 1 196 ? 3.654 -1.528 -9.246 1.00 77.31 196 MET A C 1
ATOM 1538 O O . MET A 1 196 ? 3.498 -2.678 -9.640 1.00 77.31 196 MET A O 1
ATOM 1542 N N . ASN A 1 197 ? 3.882 -0.513 -10.075 1.00 77.31 197 ASN A N 1
ATOM 1543 C CA . ASN A 1 197 ? 3.974 -0.693 -11.516 1.00 77.31 197 ASN A CA 1
ATOM 1544 C C . ASN A 1 197 ? 5.328 -1.272 -11.957 1.00 77.31 197 ASN A C 1
ATOM 1546 O O . ASN A 1 197 ? 5.524 -1.451 -13.154 1.00 77.31 197 ASN A O 1
ATOM 1550 N N . ASP A 1 198 ? 6.277 -1.533 -11.054 1.00 76.19 198 ASP A N 1
ATOM 1551 C CA . ASP A 1 198 ? 7.638 -1.920 -11.442 1.00 76.19 198 ASP A CA 1
ATOM 1552 C C . ASP A 1 198 ? 7.694 -3.314 -12.084 1.00 76.19 198 ASP A C 1
ATOM 1554 O O . ASP A 1 198 ? 8.359 -3.489 -13.107 1.00 76.19 198 ASP A O 1
ATOM 1558 N N . VAL A 1 199 ? 6.942 -4.288 -11.555 1.00 79.12 199 VAL A N 1
ATOM 1559 C CA . VAL A 1 199 ? 6.863 -5.644 -12.136 1.00 79.12 199 VAL A CA 1
ATOM 1560 C C . VAL A 1 199 ? 6.198 -5.606 -13.511 1.00 79.12 199 VAL A C 1
ATOM 1562 O O . VAL A 1 199 ? 6.726 -6.176 -14.465 1.00 79.12 199 VAL A O 1
ATOM 1565 N N . ASP A 1 200 ? 5.086 -4.882 -13.636 1.00 83.00 200 ASP A N 1
ATOM 1566 C CA . ASP A 1 200 ? 4.373 -4.731 -14.907 1.00 83.00 200 ASP A CA 1
ATOM 1567 C C . ASP A 1 200 ? 5.211 -3.965 -15.935 1.00 83.00 200 ASP A C 1
ATOM 1569 O O . ASP A 1 200 ? 5.228 -4.320 -17.111 1.00 83.00 200 ASP A O 1
ATOM 1573 N N . ARG A 1 201 ? 5.967 -2.946 -15.508 1.00 82.69 201 ARG A N 1
ATOM 1574 C CA . ARG A 1 201 ? 6.920 -2.232 -16.368 1.00 82.69 201 ARG A CA 1
ATOM 1575 C C . ARG A 1 201 ? 8.032 -3.148 -16.843 1.00 82.69 201 ARG A C 1
ATOM 1577 O O . ARG A 1 201 ? 8.377 -3.101 -18.022 1.00 82.69 201 ARG A O 1
ATOM 1584 N N . PHE A 1 202 ? 8.587 -3.977 -15.960 1.00 84.12 202 PHE A N 1
ATOM 1585 C CA . PHE A 1 202 ? 9.572 -4.979 -16.349 1.00 84.12 202 PHE A CA 1
ATOM 1586 C C . PHE A 1 202 ? 8.989 -5.952 -17.380 1.00 84.12 202 PHE A C 1
ATOM 1588 O O . PHE A 1 202 ? 9.602 -6.166 -18.428 1.00 84.12 202 PHE A O 1
ATOM 1595 N N . ASP A 1 203 ? 7.788 -6.487 -17.140 1.00 85.44 203 ASP A N 1
ATOM 1596 C CA . ASP A 1 203 ? 7.147 -7.405 -18.082 1.00 85.44 203 ASP A CA 1
ATOM 1597 C C . ASP A 1 203 ? 6.819 -6.727 -19.419 1.00 85.44 203 ASP A C 1
ATOM 1599 O O . ASP A 1 203 ? 7.054 -7.302 -20.483 1.00 85.44 203 ASP A O 1
ATOM 1603 N N . GLN A 1 204 ? 6.381 -5.467 -19.384 1.00 87.00 204 GLN A N 1
ATOM 1604 C CA . GLN A 1 204 ? 6.153 -4.658 -20.574 1.00 87.00 204 GLN A CA 1
ATOM 1605 C C . GLN A 1 204 ? 7.452 -4.466 -21.365 1.00 87.00 204 GLN A C 1
ATOM 1607 O O . GLN A 1 204 ? 7.478 -4.771 -22.558 1.00 87.00 204 GLN A O 1
ATOM 1612 N N . MET A 1 205 ? 8.544 -4.027 -20.727 1.00 84.38 205 MET A N 1
ATOM 1613 C CA . MET A 1 205 ? 9.851 -3.878 -21.383 1.00 84.38 205 MET A CA 1
ATOM 1614 C C . MET A 1 205 ? 10.304 -5.199 -22.010 1.00 84.38 205 MET A C 1
ATOM 1616 O O . MET A 1 205 ? 10.636 -5.241 -23.198 1.00 84.38 205 MET A O 1
ATOM 1620 N N . ARG A 1 206 ? 10.196 -6.299 -21.263 1.00 87.75 206 ARG A N 1
ATOM 1621 C CA . ARG A 1 206 ? 10.506 -7.648 -21.743 1.00 87.75 206 ARG A CA 1
ATOM 1622 C C . ARG A 1 206 ? 9.658 -8.040 -22.954 1.00 87.75 206 ARG A C 1
ATOM 1624 O O . ARG A 1 206 ? 10.178 -8.615 -23.907 1.00 87.75 206 ARG A O 1
ATOM 1631 N N . SER A 1 207 ? 8.365 -7.719 -22.942 1.00 86.44 207 SER A N 1
ATOM 1632 C CA . SER A 1 207 ? 7.429 -8.050 -24.023 1.00 86.44 207 SER A CA 1
ATOM 1633 C C . SER A 1 207 ? 7.704 -7.292 -25.326 1.00 86.44 207 SER A C 1
ATOM 1635 O O . SER A 1 207 ? 7.398 -7.816 -26.395 1.00 86.44 207 SER A O 1
ATOM 1637 N N . THR A 1 208 ? 8.309 -6.098 -25.256 1.00 84.94 208 THR A N 1
ATOM 1638 C CA . THR A 1 208 ? 8.648 -5.293 -26.446 1.00 84.94 208 THR A CA 1
ATOM 1639 C C . THR A 1 208 ? 9.882 -5.800 -27.189 1.00 84.94 208 THR A C 1
ATOM 1641 O O . THR A 1 208 ? 9.981 -5.610 -28.397 1.00 84.94 208 THR A O 1
ATOM 1644 N N . ASN A 1 209 ? 10.809 -6.468 -26.494 1.00 79.62 209 ASN A N 1
ATOM 1645 C CA . ASN A 1 209 ? 12.031 -7.021 -27.081 1.00 79.62 209 ASN A CA 1
ATOM 1646 C C . ASN A 1 209 ? 12.283 -8.460 -26.591 1.00 79.62 209 ASN A C 1
ATOM 1648 O O . ASN A 1 209 ? 13.311 -8.710 -25.955 1.00 79.62 209 ASN A O 1
ATOM 1652 N N . PRO A 1 210 ? 11.370 -9.417 -26.833 1.00 83.88 210 PRO A N 1
ATOM 1653 C CA . PRO A 1 210 ? 11.463 -10.738 -26.229 1.00 83.88 210 PRO A CA 1
ATOM 1654 C C . PRO A 1 210 ? 12.490 -11.614 -26.953 1.00 83.88 210 PRO A C 1
ATOM 1656 O O . PRO A 1 210 ? 12.507 -11.685 -28.180 1.00 83.88 210 PRO A O 1
ATOM 1659 N N . THR A 1 211 ? 13.281 -12.379 -26.196 1.00 84.62 211 THR A N 1
ATOM 1660 C CA . THR A 1 211 ? 14.145 -13.441 -26.763 1.00 84.62 211 THR A CA 1
ATOM 1661 C C . THR A 1 211 ? 13.363 -14.749 -26.990 1.00 84.62 211 THR A C 1
ATOM 1663 O O . THR A 1 211 ? 13.879 -15.758 -27.478 1.00 84.62 211 THR A O 1
ATOM 1666 N N . ARG A 1 212 ? 12.070 -14.744 -26.642 1.00 81.44 212 ARG A N 1
ATOM 1667 C CA . ARG A 1 212 ? 11.158 -15.885 -26.742 1.00 81.44 212 ARG A CA 1
ATOM 1668 C C . ARG A 1 212 ? 11.005 -16.359 -28.189 1.00 81.44 212 ARG A C 1
ATOM 1670 O O . ARG A 1 212 ? 10.602 -15.604 -29.068 1.00 81.44 212 ARG A O 1
ATOM 1677 N N . ARG A 1 213 ? 11.193 -17.663 -28.405 1.00 80.62 213 ARG A N 1
ATOM 1678 C CA . ARG A 1 213 ? 10.829 -18.354 -29.654 1.00 80.62 213 ARG A CA 1
ATOM 1679 C C . ARG A 1 213 ? 9.533 -19.145 -29.480 1.00 80.62 213 ARG A C 1
ATOM 1681 O O . ARG A 1 213 ? 9.232 -19.633 -28.389 1.00 80.62 213 ARG A O 1
ATOM 1688 N N . ARG A 1 214 ? 8.756 -19.296 -30.557 1.00 79.19 214 ARG A N 1
ATOM 1689 C CA . ARG A 1 214 ? 7.548 -20.137 -30.553 1.00 79.19 214 ARG A CA 1
ATOM 1690 C C . ARG A 1 214 ? 7.966 -21.602 -30.388 1.00 79.19 214 ARG A C 1
ATOM 1692 O O . ARG A 1 214 ? 8.598 -22.168 -31.271 1.00 79.19 214 ARG A O 1
ATOM 1699 N N . GLY A 1 215 ? 7.612 -22.217 -29.262 1.00 78.31 215 GLY A N 1
ATOM 1700 C CA . GLY A 1 215 ? 7.946 -23.609 -28.968 1.00 78.31 215 GLY A CA 1
ATOM 1701 C C . GLY A 1 215 ? 7.004 -24.216 -27.932 1.00 78.31 215 GLY A C 1
ATOM 1702 O O . GLY A 1 215 ? 6.461 -23.506 -27.092 1.00 78.31 215 GLY A O 1
ATOM 1703 N N . LYS A 1 216 ? 6.804 -25.539 -27.998 1.00 81.19 216 LYS A N 1
ATOM 1704 C CA . LYS A 1 216 ? 5.966 -26.294 -27.042 1.00 81.19 216 LYS A CA 1
ATOM 1705 C C . LYS A 1 216 ? 6.711 -26.680 -25.756 1.00 81.19 216 LYS A C 1
ATOM 1707 O O . LYS A 1 216 ? 6.108 -27.166 -24.808 1.00 81.19 216 LYS A O 1
ATOM 1712 N N . ARG A 1 217 ? 8.036 -26.507 -25.732 1.00 88.81 217 ARG A N 1
ATOM 1713 C CA . ARG A 1 217 ? 8.911 -26.936 -24.636 1.00 88.81 217 ARG A CA 1
ATOM 1714 C C . ARG A 1 217 ? 8.947 -25.872 -23.534 1.00 88.81 217 ARG A C 1
ATOM 1716 O O . ARG A 1 217 ? 9.499 -24.791 -23.739 1.00 88.81 217 ARG A O 1
ATOM 1723 N N . LEU A 1 218 ? 8.393 -26.197 -22.363 1.00 88.00 218 LEU A N 1
ATOM 1724 C CA . LEU A 1 218 ? 8.350 -25.294 -21.206 1.00 88.00 218 LEU A CA 1
ATOM 1725 C C . LEU A 1 218 ? 9.753 -24.866 -20.748 1.00 88.00 218 LEU A C 1
ATOM 1727 O O . LEU A 1 218 ? 9.978 -23.679 -20.534 1.00 88.00 218 LEU A O 1
ATOM 1731 N N . HIS A 1 219 ? 10.711 -25.798 -20.682 1.00 90.00 219 HIS A N 1
ATOM 1732 C CA . HIS A 1 219 ? 12.089 -25.499 -20.270 1.00 90.00 219 HIS A CA 1
ATOM 1733 C C . HIS A 1 219 ? 12.746 -24.422 -21.145 1.00 90.00 219 HIS A C 1
ATOM 1735 O O . HIS A 1 219 ? 13.392 -23.523 -20.620 1.00 90.00 219 HIS A O 1
ATOM 1741 N N . MET A 1 220 ? 12.514 -24.445 -22.463 1.00 90.06 220 MET A N 1
ATOM 1742 C CA . MET A 1 220 ? 13.029 -23.407 -23.363 1.00 90.06 220 MET A CA 1
ATOM 1743 C C . MET A 1 220 ? 12.372 -22.052 -23.107 1.00 90.06 220 MET A C 1
ATOM 1745 O O . MET A 1 220 ? 13.041 -21.028 -23.191 1.00 90.06 220 MET A O 1
ATOM 1749 N N . SER A 1 221 ? 11.081 -22.037 -22.764 1.00 87.06 221 SER A N 1
ATOM 1750 C CA . SER A 1 221 ? 10.384 -20.794 -22.417 1.00 87.06 221 SER A CA 1
ATOM 1751 C C . SER A 1 221 ? 10.960 -20.178 -21.140 1.00 87.06 221 SER A C 1
ATOM 1753 O O . SER A 1 221 ? 11.261 -18.986 -21.132 1.00 87.06 221 SER A O 1
ATOM 1755 N N . ILE A 1 222 ? 11.191 -20.996 -20.105 1.00 89.69 222 ILE A N 1
ATOM 1756 C CA . ILE A 1 222 ? 11.825 -20.567 -18.848 1.00 89.69 222 ILE A CA 1
ATOM 1757 C C . ILE A 1 222 ? 13.249 -20.066 -19.108 1.00 89.69 222 ILE A C 1
ATOM 1759 O O . ILE A 1 222 ? 13.601 -18.982 -18.656 1.00 89.69 222 ILE A O 1
ATOM 1763 N N . PHE A 1 223 ? 14.045 -20.800 -19.890 1.00 91.12 223 PHE A N 1
ATOM 1764 C CA . PHE A 1 223 ? 15.406 -20.395 -20.244 1.00 91.12 223 PHE A CA 1
ATOM 1765 C C . PHE A 1 223 ? 15.438 -19.029 -20.942 1.00 91.12 223 PHE A C 1
ATOM 1767 O O . PHE A 1 223 ? 16.164 -18.138 -20.513 1.00 91.12 223 PHE A O 1
ATOM 1774 N N . THR A 1 224 ? 14.605 -18.821 -21.970 1.00 90.44 224 THR A N 1
ATOM 1775 C CA . THR A 1 224 ? 14.551 -17.521 -22.663 1.00 90.44 224 THR A CA 1
ATOM 1776 C C . THR A 1 224 ? 14.062 -16.389 -21.762 1.00 90.44 224 THR A C 1
ATOM 1778 O O . THR A 1 224 ? 14.500 -15.255 -21.926 1.00 90.44 224 THR A O 1
ATOM 1781 N N . TRP A 1 225 ? 13.197 -16.689 -20.787 1.00 89.62 225 TRP A N 1
ATOM 1782 C CA . TRP A 1 225 ? 12.747 -15.713 -19.798 1.00 89.62 225 TRP A CA 1
ATOM 1783 C C . TRP A 1 225 ? 13.877 -15.314 -18.839 1.00 89.62 225 TRP A C 1
ATOM 1785 O O . TRP A 1 225 ? 14.083 -14.125 -18.609 1.00 89.62 225 TRP A O 1
ATOM 1795 N N . LEU A 1 226 ? 14.649 -16.285 -18.336 1.00 91.94 226 LEU A N 1
ATOM 1796 C CA . LEU A 1 226 ? 15.820 -16.031 -17.487 1.00 91.94 226 LEU A CA 1
ATOM 1797 C C . LEU A 1 226 ? 16.909 -15.255 -18.235 1.00 91.94 226 LEU A C 1
ATOM 1799 O O . LEU A 1 226 ? 17.530 -14.365 -17.659 1.00 91.94 226 LEU A O 1
ATOM 1803 N N . LEU A 1 227 ? 17.108 -15.554 -19.520 1.00 91.38 227 LEU A N 1
ATOM 1804 C CA . LEU A 1 227 ? 18.037 -14.816 -20.371 1.00 91.38 227 LEU A CA 1
ATOM 1805 C C . LEU A 1 227 ? 17.598 -13.356 -20.548 1.00 91.38 227 LEU A C 1
ATOM 1807 O O . LEU A 1 227 ? 18.413 -12.449 -20.392 1.00 91.38 227 LEU A O 1
ATOM 1811 N N . ASP A 1 228 ? 16.309 -13.116 -20.815 1.00 89.88 228 ASP A N 1
ATOM 1812 C CA . ASP A 1 228 ? 15.769 -11.757 -20.876 1.00 89.88 228 ASP A CA 1
ATOM 1813 C C . ASP A 1 228 ? 15.969 -11.022 -19.542 1.00 89.88 228 ASP A C 1
ATOM 1815 O O . ASP A 1 228 ? 16.429 -9.882 -19.550 1.00 89.88 228 ASP A O 1
ATOM 1819 N N . LEU A 1 229 ? 15.697 -11.670 -18.404 1.00 90.69 229 LEU A N 1
ATOM 1820 C CA . LEU A 1 229 ? 15.924 -11.098 -17.073 1.00 90.69 229 LEU A CA 1
ATOM 1821 C C . LEU A 1 229 ? 17.396 -10.711 -16.852 1.00 90.69 229 LEU A C 1
ATOM 1823 O O . LEU A 1 229 ? 17.673 -9.596 -16.412 1.00 90.69 229 LEU A O 1
ATOM 1827 N N . ALA A 1 230 ? 18.338 -11.595 -17.193 1.00 91.75 230 ALA A N 1
ATOM 1828 C CA . ALA A 1 230 ? 19.770 -11.336 -17.048 1.00 91.75 230 ALA A CA 1
ATOM 1829 C C . ALA A 1 230 ? 20.223 -10.126 -17.879 1.00 91.75 230 ALA A C 1
ATOM 1831 O O . ALA A 1 230 ? 20.932 -9.260 -17.369 1.00 91.75 230 ALA A O 1
ATOM 1832 N N . ILE A 1 231 ? 19.758 -10.025 -19.129 1.00 90.38 231 ILE A N 1
ATOM 1833 C CA . ILE A 1 231 ? 20.079 -8.900 -20.015 1.00 90.38 231 ILE A CA 1
ATOM 1834 C C . ILE A 1 231 ? 19.525 -7.582 -19.466 1.00 90.38 231 ILE A C 1
ATOM 1836 O O . ILE A 1 231 ? 20.235 -6.580 -19.463 1.00 90.38 231 ILE A O 1
ATOM 1840 N N . HIS A 1 232 ? 18.274 -7.563 -18.994 1.00 88.62 232 HIS A N 1
ATOM 1841 C CA . HIS A 1 232 ? 17.678 -6.346 -18.432 1.00 88.62 232 HIS A CA 1
ATOM 1842 C C . HIS A 1 232 ? 18.429 -5.895 -17.173 1.00 88.62 232 HIS A C 1
ATOM 1844 O O . HIS A 1 232 ? 18.738 -4.713 -17.052 1.00 88.62 232 HIS A O 1
ATOM 1850 N N . ASN A 1 233 ? 18.792 -6.825 -16.284 1.00 89.56 233 ASN A N 1
ATOM 1851 C CA . ASN A 1 233 ? 19.580 -6.509 -15.091 1.00 89.56 233 ASN A CA 1
ATOM 1852 C C . ASN A 1 233 ? 20.971 -5.965 -15.453 1.00 89.56 233 ASN A C 1
ATOM 1854 O O . ASN A 1 233 ? 21.388 -4.949 -14.902 1.00 89.56 233 ASN A O 1
ATOM 1858 N N . ALA A 1 234 ? 21.671 -6.593 -16.404 1.00 89.06 234 ALA A N 1
ATOM 1859 C CA . ALA A 1 234 ? 22.967 -6.117 -16.889 1.00 89.06 234 ALA A CA 1
ATOM 1860 C C . ALA A 1 234 ? 22.862 -4.722 -17.524 1.00 89.06 234 ALA A C 1
ATOM 1862 O O . ALA A 1 234 ? 23.696 -3.855 -17.267 1.00 89.06 234 ALA A O 1
ATOM 1863 N N . PHE A 1 235 ? 21.801 -4.475 -18.296 1.00 87.94 235 PHE A N 1
ATOM 1864 C CA . PHE A 1 235 ? 21.519 -3.168 -18.878 1.00 87.94 235 PHE A CA 1
ATOM 1865 C C . PHE A 1 235 ? 21.277 -2.103 -17.802 1.00 87.94 235 PHE A C 1
ATOM 1867 O O . PHE A 1 235 ? 21.909 -1.049 -17.848 1.00 87.94 235 PHE A O 1
ATOM 1874 N N . THR A 1 236 ? 20.434 -2.371 -16.800 1.00 85.44 236 THR A N 1
ATOM 1875 C CA . THR A 1 236 ? 20.230 -1.450 -15.672 1.00 85.44 236 THR A CA 1
ATOM 1876 C C . THR A 1 236 ? 21.537 -1.160 -14.934 1.00 85.44 236 THR A C 1
ATOM 1878 O O . THR A 1 236 ? 21.828 0.006 -14.680 1.00 85.44 236 THR A O 1
ATOM 1881 N N . LEU A 1 237 ? 22.358 -2.182 -14.664 1.00 86.25 237 LEU A N 1
ATOM 1882 C CA . LEU A 1 237 ? 23.665 -2.007 -14.025 1.00 86.25 237 LEU A CA 1
ATOM 1883 C C . LEU A 1 237 ? 24.604 -1.134 -14.870 1.00 86.25 237 LEU A C 1
ATOM 1885 O O . LEU A 1 237 ? 25.202 -0.191 -14.356 1.00 86.25 237 LEU A O 1
ATOM 1889 N N . SER A 1 238 ? 24.688 -1.392 -16.177 1.00 84.94 238 SER A N 1
ATOM 1890 C CA . SER A 1 238 ? 25.515 -0.599 -17.096 1.00 84.94 238 SER A CA 1
ATOM 1891 C C . SER A 1 238 ? 25.117 0.881 -17.108 1.00 84.94 238 SER A C 1
ATOM 1893 O O . SER A 1 238 ? 25.987 1.749 -17.078 1.00 84.94 238 SER A O 1
ATOM 1895 N N . GLN A 1 239 ? 23.814 1.179 -17.051 1.00 82.81 239 GLN A N 1
ATOM 1896 C CA . GLN A 1 239 ? 23.320 2.551 -16.939 1.00 82.81 239 GLN A CA 1
ATOM 1897 C C . GLN A 1 239 ? 23.661 3.190 -15.592 1.00 82.81 239 GLN A C 1
ATOM 1899 O O . GLN A 1 239 ? 24.042 4.356 -15.567 1.00 82.81 239 GLN A O 1
ATOM 1904 N N . THR A 1 240 ? 23.562 2.445 -14.485 1.00 80.31 240 THR A N 1
ATOM 1905 C CA . THR A 1 240 ? 23.918 2.971 -13.157 1.00 80.31 240 THR A CA 1
ATOM 1906 C C . THR A 1 240 ? 25.408 3.266 -13.014 1.00 80.31 240 THR A C 1
ATOM 1908 O O . THR A 1 240 ? 25.750 4.253 -12.384 1.00 80.31 240 THR A O 1
ATOM 1911 N N . PHE A 1 241 ? 26.288 2.460 -13.619 1.00 78.81 241 PHE A N 1
ATOM 1912 C CA . PHE A 1 241 ? 27.742 2.672 -13.559 1.00 78.81 241 PHE A CA 1
ATOM 1913 C C . PHE A 1 241 ? 28.258 3.716 -14.557 1.00 78.81 241 PHE A C 1
ATOM 1915 O O . PHE A 1 241 ? 29.397 4.154 -14.442 1.00 78.81 241 PHE A O 1
ATOM 1922 N N . SER A 1 242 ? 27.444 4.119 -15.536 1.00 74.12 242 SER A N 1
ATOM 1923 C CA . SER A 1 242 ? 27.832 5.116 -16.544 1.00 74.12 242 SER A CA 1
ATOM 1924 C C . SER A 1 242 ? 27.563 6.572 -16.108 1.00 74.12 242 SER A C 1
ATOM 1926 O O . SER A 1 242 ? 27.606 7.464 -16.954 1.00 74.12 242 SER A O 1
ATOM 1928 N N . ASP A 1 243 ? 27.257 6.811 -14.821 1.00 56.59 243 ASP A N 1
ATOM 1929 C CA . ASP A 1 243 ? 27.133 8.120 -14.145 1.00 56.59 243 ASP A CA 1
ATOM 1930 C C . ASP A 1 243 ? 26.589 9.266 -15.019 1.00 56.59 243 ASP A C 1
ATOM 1932 O O . ASP A 1 243 ? 27.282 10.227 -15.346 1.00 56.59 243 ASP A O 1
ATOM 1936 N N . GLY A 1 244 ? 25.317 9.175 -15.424 1.00 53.31 244 GLY A N 1
ATOM 1937 C CA . GLY A 1 244 ? 24.574 10.301 -16.017 1.00 53.31 244 GLY A CA 1
ATOM 1938 C C . GLY A 1 244 ? 25.021 10.772 -17.411 1.00 53.31 244 GLY A C 1
ATOM 1939 O O . GLY A 1 244 ? 24.288 11.528 -18.042 1.00 53.31 244 GLY A O 1
ATOM 1940 N N . ASN A 1 245 ? 26.150 10.283 -17.932 1.00 48.69 245 ASN A N 1
ATOM 1941 C CA . ASN A 1 245 ? 26.646 10.545 -19.290 1.00 48.69 245 ASN A CA 1
ATOM 1942 C C . ASN A 1 245 ? 26.285 9.434 -20.287 1.00 48.69 245 ASN A C 1
ATOM 1944 O O . ASN A 1 245 ? 26.714 9.456 -21.444 1.00 48.69 245 ASN A O 1
ATOM 1948 N N . GLY A 1 246 ? 25.466 8.471 -19.857 1.00 52.31 246 GLY A N 1
ATOM 1949 C CA . GLY A 1 246 ? 24.855 7.482 -20.730 1.00 52.31 246 GLY A CA 1
ATOM 1950 C C . GLY A 1 246 ? 23.917 8.163 -21.720 1.00 52.31 246 GLY A C 1
ATOM 1951 O O . GLY A 1 246 ? 22.720 8.289 -21.470 1.00 52.31 246 GLY A O 1
ATOM 1952 N N . THR A 1 247 ? 24.460 8.588 -22.863 1.00 56.22 247 THR A N 1
ATOM 1953 C CA . THR A 1 247 ? 23.694 8.752 -24.104 1.00 56.22 247 THR A CA 1
ATOM 1954 C C . THR A 1 247 ? 22.683 7.613 -24.179 1.00 56.22 247 THR A C 1
ATOM 1956 O O . THR A 1 247 ? 23.066 6.467 -23.963 1.00 56.22 247 THR A O 1
ATOM 1959 N N . GLY A 1 248 ? 21.401 7.943 -24.377 1.00 63.97 248 GLY A N 1
ATOM 1960 C CA . GLY A 1 248 ? 20.240 7.061 -24.210 1.00 63.97 248 GLY A CA 1
ATOM 1961 C C . GLY A 1 248 ? 20.270 5.791 -25.060 1.00 63.97 248 GLY A C 1
ATOM 1962 O O . GLY A 1 248 ? 19.483 5.635 -25.994 1.00 63.97 248 GLY A O 1
ATOM 1963 N N . LYS A 1 249 ? 21.176 4.868 -24.735 1.00 75.44 249 LYS A N 1
ATOM 1964 C CA . LYS A 1 249 ? 21.311 3.575 -25.379 1.00 75.44 249 LYS A CA 1
ATOM 1965 C C . LYS A 1 249 ? 20.050 2.802 -25.064 1.00 75.44 249 LYS A C 1
ATOM 1967 O O . LYS A 1 249 ? 19.719 2.540 -23.910 1.00 75.44 249 LYS A O 1
ATOM 1972 N N . SER A 1 250 ? 19.318 2.463 -26.114 1.00 84.38 250 SER A N 1
ATOM 1973 C CA . SER A 1 250 ? 18.149 1.610 -25.975 1.00 84.38 250 SER A CA 1
ATOM 1974 C C . SER A 1 250 ? 18.578 0.209 -25.540 1.00 84.38 250 SER A C 1
ATOM 1976 O O . SER A 1 250 ? 19.660 -0.268 -25.891 1.00 84.38 250 SER A O 1
ATOM 1978 N N . ILE A 1 251 ? 17.688 -0.497 -24.846 1.00 85.25 251 ILE A N 1
ATOM 1979 C CA . ILE A 1 251 ? 17.913 -1.901 -24.480 1.00 85.25 251 ILE A CA 1
ATOM 1980 C C . ILE A 1 251 ? 18.193 -2.796 -25.698 1.00 85.25 251 ILE A C 1
ATOM 1982 O O . ILE A 1 251 ? 18.888 -3.803 -25.593 1.00 85.25 251 ILE A O 1
ATOM 1986 N N . ARG A 1 252 ? 17.681 -2.416 -26.874 1.00 85.56 252 ARG A N 1
ATOM 1987 C CA . ARG A 1 252 ? 17.957 -3.100 -28.137 1.00 85.56 252 ARG A CA 1
ATOM 1988 C C . ARG A 1 252 ? 19.431 -2.987 -28.530 1.00 85.56 252 ARG A C 1
ATOM 1990 O O . ARG A 1 252 ? 20.037 -4.002 -28.843 1.00 85.56 252 ARG A O 1
ATOM 1997 N N . SER A 1 253 ? 20.005 -1.787 -28.457 1.00 86.81 253 SER A N 1
ATOM 1998 C CA . SER A 1 253 ? 21.431 -1.573 -28.737 1.00 86.81 253 SER A CA 1
ATOM 1999 C C . SER A 1 253 ? 22.311 -2.346 -27.750 1.00 86.81 253 SER A C 1
ATOM 2001 O O . SER A 1 253 ? 23.252 -3.009 -28.170 1.00 86.81 253 SER A O 1
ATOM 2003 N N . ALA A 1 254 ? 21.946 -2.373 -26.463 1.00 86.44 254 ALA A N 1
ATOM 2004 C CA . ALA A 1 254 ? 22.652 -3.190 -25.473 1.00 86.44 254 ALA A CA 1
ATOM 2005 C C . ALA A 1 254 ? 22.582 -4.696 -25.795 1.00 86.44 254 ALA A C 1
ATOM 2007 O O . ALA A 1 254 ? 23.569 -5.412 -25.652 1.00 86.44 254 ALA A O 1
ATOM 2008 N N . LYS A 1 255 ? 21.431 -5.191 -26.276 1.00 88.50 255 LYS A N 1
ATOM 2009 C CA . LYS A 1 255 ? 21.293 -6.578 -26.748 1.00 88.50 255 LYS A CA 1
ATOM 2010 C C . LYS A 1 255 ? 22.204 -6.876 -27.937 1.00 88.50 255 LYS A C 1
ATOM 2012 O O . LYS A 1 255 ? 22.825 -7.933 -27.957 1.00 88.50 255 LYS A O 1
ATOM 2017 N N . GLU A 1 256 ? 22.278 -5.973 -28.910 1.00 88.56 256 GLU A N 1
ATOM 2018 C CA . GLU A 1 256 ? 23.140 -6.121 -30.089 1.00 88.56 256 GLU A CA 1
ATOM 2019 C C . GLU A 1 256 ? 24.626 -6.176 -29.693 1.00 88.56 256 GLU A C 1
ATOM 2021 O O . GLU A 1 256 ? 25.340 -7.057 -30.166 1.00 88.56 256 GLU A O 1
ATOM 2026 N N . GLU A 1 257 ? 25.069 -5.329 -28.756 1.00 88.94 257 GLU A N 1
ATOM 2027 C CA . GLU A 1 257 ? 26.436 -5.356 -28.207 1.00 88.94 257 GLU A CA 1
ATOM 2028 C C . GLU A 1 257 ? 26.747 -6.675 -27.482 1.00 88.94 257 GLU A C 1
ATOM 2030 O O . GLU A 1 257 ? 27.793 -7.279 -27.717 1.00 88.94 257 GLU A O 1
ATOM 2035 N N . ILE A 1 258 ? 25.822 -7.165 -26.646 1.00 88.69 258 ILE A N 1
ATOM 2036 C CA . ILE A 1 258 ? 25.971 -8.454 -25.953 1.00 88.69 258 ILE A CA 1
ATOM 2037 C C . ILE A 1 258 ? 26.085 -9.598 -26.964 1.00 88.69 258 ILE A C 1
ATOM 2039 O O . ILE A 1 258 ? 26.944 -10.464 -26.821 1.00 88.69 258 ILE A O 1
ATOM 2043 N N . VAL A 1 259 ? 25.232 -9.613 -27.992 1.00 89.62 259 VAL A N 1
ATOM 2044 C CA . VAL A 1 259 ? 25.276 -10.647 -29.035 1.00 89.62 259 VAL A CA 1
ATOM 2045 C C . VAL A 1 259 ? 26.593 -10.583 -29.801 1.00 89.62 259 VAL A C 1
ATOM 2047 O O . VAL A 1 259 ? 27.208 -11.625 -30.004 1.00 89.62 259 VAL A O 1
ATOM 2050 N N . ALA A 1 260 ? 27.048 -9.388 -30.186 1.00 90.88 260 ALA A N 1
ATOM 2051 C CA . ALA A 1 260 ? 28.324 -9.217 -30.871 1.00 90.88 260 ALA A CA 1
ATOM 2052 C C . ALA A 1 260 ? 29.484 -9.765 -30.029 1.00 90.88 260 ALA A C 1
ATOM 2054 O O . ALA A 1 260 ? 30.257 -10.577 -30.530 1.00 90.88 260 ALA A O 1
ATOM 2055 N N . ALA A 1 261 ? 29.540 -9.409 -28.742 1.00 90.81 261 ALA A N 1
ATOM 2056 C CA . ALA A 1 261 ? 30.572 -9.876 -27.819 1.00 90.81 261 ALA A CA 1
ATOM 2057 C C . ALA A 1 261 ? 30.562 -11.403 -27.634 1.00 90.81 261 ALA A C 1
ATOM 2059 O O . ALA A 1 261 ? 31.620 -12.027 -27.616 1.00 90.81 261 ALA A O 1
ATOM 2060 N N . LEU A 1 262 ? 29.375 -12.012 -27.527 1.00 90.56 262 LEU A N 1
ATOM 2061 C CA . LEU A 1 262 ? 29.220 -13.461 -27.355 1.00 90.56 262 LEU A CA 1
ATOM 2062 C C . LEU A 1 262 ? 29.551 -14.270 -28.614 1.00 90.56 262 LEU A C 1
ATOM 2064 O O . LEU A 1 262 ? 29.858 -15.450 -28.499 1.00 90.56 262 LEU A O 1
ATOM 2068 N N . VAL A 1 263 ? 29.439 -13.671 -29.802 1.00 92.44 263 VAL A N 1
ATOM 2069 C CA . VAL A 1 263 ? 29.758 -14.330 -31.080 1.00 92.44 263 VAL A CA 1
ATOM 2070 C C . VAL A 1 263 ? 31.225 -14.123 -31.471 1.00 92.44 263 VAL A C 1
ATOM 2072 O O . VAL A 1 263 ? 31.775 -14.932 -32.210 1.00 92.44 263 VAL A O 1
ATOM 2075 N N . SER A 1 264 ? 31.861 -13.051 -30.989 1.00 87.94 264 SER A N 1
ATOM 2076 C CA . SER A 1 264 ? 33.283 -12.769 -31.222 1.00 87.94 264 SER A CA 1
ATOM 2077 C C . SER A 1 264 ? 34.247 -13.479 -30.263 1.00 87.94 264 SER A C 1
ATOM 2079 O O . SER A 1 264 ? 35.455 -13.395 -30.475 1.00 87.94 264 SER A O 1
ATOM 2081 N N . ALA A 1 265 ? 33.727 -14.096 -29.199 1.00 59.16 265 ALA A N 1
ATOM 2082 C CA . ALA A 1 265 ? 34.487 -14.853 -28.201 1.00 59.16 265 ALA A CA 1
ATOM 2083 C C . ALA A 1 265 ? 34.599 -16.332 -28.592 1.00 59.16 265 ALA A C 1
ATOM 2085 O O . ALA A 1 265 ? 35.677 -16.913 -28.337 1.00 59.16 265 ALA A O 1
#

Foldseek 3Di:
DPPLCPPDDDDCPDPLVVVVVVVVVCCVPPPDPVNFDWDWDWPVCPPVVSVQSVVVVVPGAFDPPVVVQQVVCVVPAAQWKKKFFGKGFDPPQVVQVVVLVVVQPPDDPVPRDDDDTHIDTDWLWTWIFHHHVHTIITTTSHFPGGDPDRMGTPVDPRVQNRLVHWDWDFHDHDDDDPGTDTHIHRPSVVVCVVPVCPVVVLVVLCVVPFPDDDDPDPVSRVVSVVVSVVLVVVVVVVVVVVPPPPPPQDSVNSVVVVVVVVVVD

Organism: Phytophthora nicotianae (strain INRA-310) (NCBI:txid761204)

Radius of gyration: 24.84 Å; chains: 1; bounding box: 65×46×72 Å

Sequence (265 aa):
MNTLCESGDLDAKSATALWVAMLARQNQQLPTTSGKRVVVMDSYYTRHSFAKHILQITSGEIRVVVESAVVALDGADHGSWKLVAAIEPVDNVKEAEKAHKQNQKHLKKSEKTPFVPQLQRSPHAGYIVFRDKRVVLFYTNDLAVTPLEDILDGSAPEAQACCRGISFVQRWTGTKVFRRSNVRAPTHVAIYNKFMNDVDRFDQMRSTNPTRRRGKRLHMSIFTWLLDLAIHNAFTLSQTFSDGNGTGKSIRSAKEEIVAALVSA

pLDDT: mean 77.39, std 16.95, range [30.36, 96.19]